Protein AF-0000000069871672 (afdb_homodimer)

Sequence (316 aa):
MNSHHTVAIGTWEGDKQQSIEYNSSIAVGIDCPRAKLRVSILLDTIQEYQVRYIFSDEEISEAVNEAGLIIGARGIAYEGVLQRKPVIVVGEYGFGGLVTPDTLHEQYNNYFRGKINGIKAEYFSLERLEEEIRRGFALTFQELQMMSNQTIRFLHNIMNSHHTVAIGTWEGDKQQSIEYNSSIAVGIDCPRAKLRVSILLDTIQEYQVRYIFSDEEISEAVNEAGLIIGARGIAYEGVLQRKPVIVVGEYGFGGLVTPDTLHEQYNNYFRGKINGIKAEYFSLERLEEEIRRGFALTFQELQMMSNQTIRFLHNI

Solvent-accessible surface area (backbone atoms only — not comparable to full-atom values): 17388 Å² total; per-residue (Å²): 136,82,79,76,78,74,77,77,74,75,80,72,82,73,69,85,61,75,65,75,68,76,53,55,25,34,25,36,36,45,84,30,67,69,50,42,51,56,54,44,58,56,54,72,70,40,81,80,46,48,76,44,78,51,90,50,79,88,46,38,65,63,41,50,70,68,31,38,30,36,40,12,20,38,69,52,36,54,51,21,33,54,62,48,31,34,32,30,24,30,16,50,18,10,62,42,43,60,60,39,75,88,41,39,66,64,39,55,74,55,53,29,33,19,22,84,92,47,49,77,65,34,85,74,62,68,67,57,51,52,53,40,51,56,51,40,75,64,58,49,69,66,53,30,46,51,41,18,52,51,51,50,44,65,49,53,68,114,137,81,81,77,77,74,75,76,72,75,80,73,83,70,72,85,64,76,65,75,68,76,53,54,27,34,24,35,35,44,87,30,67,68,48,40,52,56,52,44,58,57,53,72,69,39,81,81,47,48,76,44,79,51,90,49,78,87,46,38,64,62,43,51,71,69,30,37,30,37,39,13,21,37,70,51,35,54,50,22,33,55,63,48,32,34,32,30,22,30,16,51,19,11,61,42,43,61,59,39,77,86,41,39,65,62,38,55,76,54,51,29,34,19,23,84,90,47,50,76,64,34,85,74,61,68,66,58,52,52,52,39,52,56,52,39,74,63,58,49,69,66,52,29,46,51,41,18,52,50,50,51,46,63,48,56,71,115

Foldseek 3Di:
DPPPPPPCPDPPDDDVPVPPVQQLEEEEAEPAPLQVVLQCVLVVVDPSYHYHYDDDPVCLQVSLVRHQAYEEFAPNQLVNLLVLHWYWQAYQQGGCATDWPVCLVVCVVVRSHHHDVGDGSDDDDPVRVVVRSVVRSVDDSVRSVVSNVVSVCVVPVD/DDDPPPPCPDPPPDDVPVPPVQQLEEEEAEPAPLQVVLQCVLVVVDPSYHYHYDDDPVCLQVSLVRHQAYEEFAPNQLVNLLVLHWYWQAYQQGGCATDWPVCLVVCVVVRSHHHDVGDGSDDDDPVRVVVRSVVRSVDDSVRSVVSNVVSVCVVPVD

Radius of gyration: 23.86 Å; Cα contacts (8 Å, |Δi|>4): 535; chains: 2; bounding box: 50×80×75 Å

pLDDT: mean 85.61, std 23.11, range [22.95, 98.94]

Organism: Bacteroides thetaiotaomicron (strain ATCC 29148 / DSM 2079 / JCM 5827 / CCUG 10774 / NCTC 10582 / VPI-5482 / E50) (NCBI:txid226186)

Nearest PDB structures (foldseek):
  5coj-assembly1_A  TM=6.935E-01  e=5.115E-01  Staphylococcus aureus
  1wwk-assembly1_B  TM=5.427E-01  e=1.048E+00  Pyrococcus horikoshii OT3
  3hg7-assembly1_A  TM=5.103E-01  e=7.563E-01  Aeromonas salmonicida subsp. salmonicida A449
  2ekl-assembly1_A-2  TM=4.892E-01  e=1.451E+00  Sulfurisphaera tokodaii
  2hqr-assembly1_B  TM=4.886E-01  e=2.784E+00  Helicobacter pylori J99

Secondary structure (DSSP, 8-state):
------------------------EEEEE---HHHHHHHHHHHHH-TT-EEEE--SGGGHHHHHHH-SEEEE-THHHHHHHHTT--EEEEETBEEEEE--TTTHHHHHHTTT-BSTTPPTT----HHHHHHHHHHHHT--HHHHHHHHHHHHHHHH--/------------------------EEEEE---HHHHHHHHHHHHH-TT-EEEE--SGGGHHHHHHH-SEEEE-THHHHHHHHTT--EEEEETBEEEEE--TTTHHHHHHTTT-BSTTPPTT----HHHHHHHHHHHHT--HHHHHHHHHHHHHHHH--

Structure (mmCIF, N/CA/C/O backbone):
data_AF-0000000069871672-model_v1
#
loop_
_entity.id
_entity.type
_entity.pdbx_description
1 polymer 'Polysaccharide deacetylase'
#
loop_
_atom_site.group_PDB
_atom_site.id
_atom_site.type_symbol
_atom_site.label_atom_id
_atom_site.label_alt_id
_atom_site.label_comp_id
_atom_site.label_asym_id
_atom_site.label_entity_id
_atom_site.label_seq_id
_atom_site.pdbx_PDB_ins_code
_atom_site.Cartn_x
_atom_site.Cartn_y
_atom_site.Cartn_z
_atom_site.occupancy
_atom_site.B_iso_or_equiv
_atom_site.auth_seq_id
_atom_site.auth_comp_id
_atom_site.auth_asym_id
_atom_site.auth_atom_id
_atom_site.pdbx_PDB_model_num
ATOM 1 N N . MET A 1 1 ? -13.086 51.188 -34.281 1 25.12 1 MET A N 1
ATOM 2 C CA . MET A 1 1 ? -13.484 50.062 -35.125 1 25.12 1 MET A CA 1
ATOM 3 C C . MET A 1 1 ? -12.672 48.812 -34.781 1 25.12 1 MET A C 1
ATOM 5 O O . MET A 1 1 ? -11.5 48.688 -35.156 1 25.12 1 MET A O 1
ATOM 9 N N . ASN A 1 2 ? -12.656 48.406 -33.5 1 26.12 2 ASN A N 1
ATOM 10 C CA . ASN A 1 2 ? -11.758 47.688 -32.594 1 26.12 2 ASN A CA 1
ATOM 11 C C . ASN A 1 2 ? -11.766 46.188 -32.906 1 26.12 2 ASN A C 1
ATOM 13 O O . ASN A 1 2 ? -12.797 45.531 -32.781 1 26.12 2 ASN A O 1
ATOM 17 N N . SER A 1 3 ? -11.078 45.75 -34 1 26 3 SER A N 1
ATOM 18 C CA . SER A 1 3 ? -11 44.469 -34.688 1 26 3 SER A CA 1
ATOM 19 C C . SER A 1 3 ? -10.703 43.312 -33.688 1 26 3 SER A C 1
ATOM 21 O O . SER A 1 3 ? -9.727 43.375 -32.969 1 26 3 SER A O 1
ATOM 23 N N . HIS A 1 4 ? -11.758 42.625 -33.25 1 23.11 4 HIS A N 1
ATOM 24 C CA . HIS A 1 4 ? -11.891 41.5 -32.344 1 23.11 4 HIS A CA 1
ATOM 25 C C . HIS A 1 4 ? -11.172 40.25 -32.844 1 23.11 4 HIS A C 1
ATOM 27 O O . HIS A 1 4 ? -11.562 39.688 -33.875 1 23.11 4 HIS A O 1
ATOM 33 N N . HIS A 1 5 ? -9.891 40.25 -32.938 1 25.59 5 HIS A N 1
ATOM 34 C CA . HIS A 1 5 ? -9.164 39.125 -33.469 1 25.59 5 HIS A CA 1
ATOM 35 C C . HIS A 1 5 ? -9.562 37.844 -32.781 1 25.59 5 HIS A C 1
ATOM 37 O O . HIS A 1 5 ? -9.445 37.719 -31.562 1 25.59 5 HIS A O 1
ATOM 43 N N . THR A 1 6 ? -10.586 37.125 -33.156 1 24.27 6 THR A N 1
ATOM 44 C CA . THR A 1 6 ? -11.07 35.844 -32.719 1 24.27 6 THR A CA 1
ATOM 45 C C . THR A 1 6 ? -9.977 34.781 -32.875 1 24.27 6 THR A C 1
ATOM 47 O O . THR A 1 6 ? -9.539 34.5 -34 1 24.27 6 THR A O 1
ATOM 50 N N . VAL A 1 7 ? -9.039 34.719 -32.031 1 24.56 7 VAL A N 1
ATOM 51 C CA . VAL A 1 7 ? -7.996 33.719 -32.188 1 24.56 7 VAL A CA 1
ATOM 52 C C . VAL A 1 7 ? -8.633 32.344 -32.25 1 24.56 7 VAL A C 1
ATOM 54 O O . VAL A 1 7 ? -9.391 31.938 -31.359 1 24.56 7 VAL A O 1
ATOM 57 N N . ALA A 1 8 ? -8.961 31.781 -33.312 1 26.16 8 ALA A N 1
ATOM 58 C CA . ALA A 1 8 ? -9.453 30.438 -33.625 1 26.16 8 ALA A CA 1
ATOM 59 C C . ALA A 1 8 ? -8.578 29.375 -32.969 1 26.16 8 ALA A C 1
ATOM 61 O O . ALA A 1 8 ? -7.434 29.172 -33.375 1 26.16 8 ALA A O 1
ATOM 62 N N . ILE A 1 9 ? -8.57 29.312 -31.703 1 27.81 9 ILE A N 1
ATOM 63 C CA . ILE A 1 9 ? -7.82 28.25 -31.047 1 27.81 9 ILE A CA 1
ATOM 64 C C . ILE A 1 9 ? -8.258 26.891 -31.609 1 27.81 9 ILE A C 1
ATOM 66 O O . ILE A 1 9 ? -9.445 26.547 -31.531 1 27.81 9 ILE A O 1
ATOM 70 N N . GLY A 1 10 ? -7.793 26.5 -32.688 1 28.8 10 GLY A N 1
ATOM 71 C CA . GLY A 1 10 ? -8.055 25.203 -33.281 1 28.8 10 GLY A CA 1
ATOM 72 C C . GLY A 1 10 ? -8.219 24.094 -32.25 1 28.8 10 GLY A C 1
ATOM 73 O O . GLY A 1 10 ? -7.52 24.062 -31.25 1 28.8 10 GLY A O 1
ATOM 74 N N . THR A 1 11 ? -9.289 23.406 -32.125 1 27.27 11 THR A N 1
ATOM 75 C CA . THR A 1 11 ? -9.805 22.312 -31.328 1 27.27 11 THR A CA 1
ATOM 76 C C . THR A 1 11 ? -8.984 21.047 -31.547 1 27.27 11 THR A C 1
ATOM 78 O O . THR A 1 11 ? -9.18 20.344 -32.531 1 27.27 11 THR A O 1
ATOM 81 N N . TRP A 1 12 ? -7.652 21.016 -31.812 1 29.58 12 TRP A N 1
ATOM 82 C CA . TRP A 1 12 ? -6.977 19.734 -32 1 29.58 12 TRP A CA 1
ATOM 83 C C . TRP A 1 12 ? -7.52 18.688 -31.047 1 29.58 12 TRP A C 1
ATOM 85 O O . TRP A 1 12 ? -7.871 19 -29.906 1 29.58 12 TRP A O 1
ATOM 95 N N . GLU A 1 13 ? -8.031 17.562 -31.453 1 31.23 13 GLU A N 1
ATOM 96 C CA . GLU A 1 13 ? -8.539 16.297 -30.938 1 31.23 13 GLU A CA 1
ATOM 97 C C . GLU A 1 13 ? -7.656 15.758 -29.812 1 31.23 13 GLU A C 1
ATOM 99 O O . GLU A 1 13 ? -6.441 15.633 -29.969 1 31.23 13 GLU A O 1
ATOM 104 N N . GLY A 1 14 ? -7.902 15.906 -28.609 1 28.72 14 GLY A N 1
ATOM 105 C CA . GLY A 1 14 ? -7.215 15.883 -27.328 1 28.72 14 GLY A CA 1
ATOM 106 C C . GLY A 1 14 ? -6.418 14.617 -27.109 1 28.72 14 GLY A C 1
ATOM 107 O O . GLY A 1 14 ? -6.902 13.516 -27.375 1 28.72 14 GLY A O 1
ATOM 108 N N . ASP A 1 15 ? -5.137 14.555 -27.438 1 31.48 15 ASP A N 1
ATOM 109 C CA . ASP A 1 15 ? -4.172 13.562 -26.969 1 31.48 15 ASP A CA 1
ATOM 110 C C . ASP A 1 15 ? -4.641 12.898 -25.672 1 31.48 15 ASP A C 1
ATOM 112 O O . ASP A 1 15 ? -5.109 13.578 -24.766 1 31.48 15 ASP A O 1
ATOM 116 N N . LYS A 1 16 ? -5.113 11.656 -25.672 1 31.67 16 LYS A N 1
ATOM 117 C CA . LYS A 1 16 ? -5.418 10.93 -24.453 1 31.67 16 LYS A CA 1
ATOM 118 C C . LYS A 1 16 ? -4.488 11.359 -23.312 1 31.67 16 LYS A C 1
ATOM 120 O O . LYS A 1 16 ? -3.393 10.812 -23.172 1 31.67 16 LYS A O 1
ATOM 125 N N . GLN A 1 17 ? -4.074 12.5 -23.203 1 30.77 17 GLN A N 1
ATOM 126 C CA . GLN A 1 17 ? -3.381 13 -22.031 1 30.77 17 GLN A CA 1
ATOM 127 C C . GLN A 1 17 ? -3.93 12.352 -20.75 1 30.77 17 GLN A C 1
ATOM 129 O O . GLN A 1 17 ? -5.094 12.555 -20.406 1 30.77 17 GLN A O 1
ATOM 134 N N . GLN A 1 18 ? -3.746 11.078 -20.516 1 34.44 18 GLN A N 1
ATOM 135 C CA . GLN A 1 18 ? -3.984 10.57 -19.172 1 34.44 18 GLN A CA 1
ATOM 136 C C . GLN A 1 18 ? -3.891 11.68 -18.141 1 34.44 18 GLN A C 1
ATOM 138 O O . GLN A 1 18 ? -2.799 12.164 -17.844 1 34.44 18 GLN A O 1
ATOM 143 N N . SER A 1 19 ? -4.484 12.805 -18.203 1 36.94 19 SER A N 1
ATOM 144 C CA . SER A 1 19 ? -4.594 13.773 -17.109 1 36.94 19 SER A CA 1
ATOM 145 C C . SER A 1 19 ? -4.359 13.109 -15.758 1 36.94 19 SER A C 1
ATOM 147 O O . SER A 1 19 ? -5.109 12.219 -15.359 1 36.94 19 SER A O 1
ATOM 149 N N . ILE A 1 20 ? -3.164 12.641 -15.523 1 42.59 20 ILE A N 1
ATOM 150 C CA . ILE A 1 20 ? -2.902 12.289 -14.133 1 42.59 20 ILE A CA 1
ATOM 151 C C . ILE A 1 20 ? -3.754 13.156 -13.211 1 42.59 20 ILE A C 1
ATOM 153 O O . ILE A 1 20 ? -3.533 14.367 -13.109 1 42.59 20 ILE A O 1
ATOM 157 N N . GLU A 1 21 ? -5 13.273 -13.406 1 50.25 21 GLU A N 1
ATOM 158 C CA . GLU A 1 21 ? -5.906 13.953 -12.492 1 50.25 21 GLU A CA 1
ATOM 159 C C . GLU A 1 21 ? -5.418 13.852 -11.047 1 50.25 21 GLU A C 1
ATOM 161 O O . GLU A 1 21 ? -5.168 12.75 -10.555 1 50.25 21 GLU A O 1
ATOM 166 N N . TYR A 1 22 ? -4.625 14.969 -10.719 1 60.81 22 TYR A N 1
ATOM 167 C CA . TYR A 1 22 ? -4.168 15.117 -9.344 1 60.81 22 TYR A CA 1
ATOM 168 C C . TYR A 1 22 ? -5.32 14.945 -8.359 1 60.81 22 TYR A C 1
ATOM 170 O O . TYR A 1 22 ? -6.383 15.547 -8.523 1 60.81 22 TYR A O 1
ATOM 178 N N . ASN A 1 23 ? -5.352 13.875 -7.812 1 78.31 23 ASN A N 1
ATOM 179 C CA . ASN A 1 23 ? -6.258 13.672 -6.688 1 78.31 23 ASN A CA 1
ATOM 180 C C . ASN A 1 23 ? -6.012 14.688 -5.578 1 78.31 23 ASN A C 1
ATOM 182 O O . ASN A 1 23 ? -5.074 14.547 -4.793 1 78.31 23 ASN A O 1
ATOM 186 N N . SER A 1 24 ? -6.836 15.906 -5.621 1 91 24 SER A N 1
ATOM 187 C CA . SER A 1 24 ? -6.664 17 -4.664 1 91 24 SER A CA 1
ATOM 188 C C . SER A 1 24 ? -7.406 16.719 -3.363 1 91 24 SER A C 1
ATOM 190 O O . SER A 1 24 ? -7.672 17.625 -2.58 1 91 24 SER A O 1
ATOM 192 N N . SER A 1 25 ? -7.734 15.523 -3.191 1 96.06 25 SER A N 1
ATOM 193 C CA . SER A 1 25 ? -8.391 15.133 -1.949 1 96.06 25 SER A CA 1
ATOM 194 C C . SER A 1 25 ? -7.387 14.961 -0.817 1 96.06 25 SER A C 1
ATOM 196 O O . SER A 1 25 ? -6.277 14.469 -1.036 1 96.06 25 SER A O 1
ATOM 198 N N . ILE A 1 26 ? -7.766 15.5 0.378 1 98.19 26 ILE A N 1
ATOM 199 C CA . ILE A 1 26 ? -6.898 15.422 1.548 1 98.19 26 ILE A CA 1
ATOM 200 C C . ILE A 1 26 ? -7.621 14.688 2.678 1 98.19 26 ILE A C 1
ATOM 202 O O . ILE A 1 26 ? -8.773 15.008 2.996 1 98.19 26 ILE A O 1
ATOM 206 N N . ALA A 1 27 ? -7.039 13.656 3.217 1 98.5 27 ALA A N 1
ATOM 207 C CA . ALA A 1 27 ? -7.527 13 4.426 1 98.5 27 ALA A CA 1
ATOM 208 C C . ALA A 1 27 ? -6.801 13.516 5.664 1 98.5 27 ALA A C 1
ATOM 210 O O . ALA A 1 27 ? -5.57 13.617 5.672 1 98.5 27 ALA A O 1
ATOM 211 N N . VAL A 1 28 ? -7.559 13.852 6.723 1 98.69 28 VAL A N 1
ATOM 212 C CA . VAL A 1 28 ? -6.992 14.43 7.938 1 98.69 28 VAL A CA 1
ATOM 213 C C . VAL A 1 28 ? -7.27 13.508 9.125 1 98.69 28 VAL A C 1
ATOM 215 O O . VAL A 1 28 ? -8.43 13.266 9.469 1 98.69 28 VAL A O 1
ATOM 218 N N . GLY A 1 29 ? -6.207 12.961 9.672 1 98.31 29 GLY A N 1
ATOM 219 C CA . GLY A 1 29 ? -6.281 12.133 10.859 1 98.31 29 GLY A CA 1
ATOM 220 C C . GLY A 1 29 ? -5.398 12.633 11.992 1 98.31 29 GLY A C 1
ATOM 221 O O . GLY A 1 29 ? -4.301 12.109 12.203 1 98.31 29 GLY A O 1
ATOM 222 N N . ILE A 1 30 ? -5.957 13.547 12.797 1 97.81 30 ILE A N 1
ATOM 223 C CA . ILE A 1 30 ? -5.219 14.18 13.883 1 97.81 30 ILE A CA 1
ATOM 224 C C . ILE A 1 30 ? -5.98 14.008 15.195 1 97.81 30 ILE A C 1
ATOM 226 O O . ILE A 1 30 ? -7.156 14.367 15.289 1 97.81 30 ILE A O 1
ATOM 230 N N . ASP A 1 31 ? -5.305 13.445 16.188 1 95 31 ASP A N 1
ATOM 231 C CA . ASP A 1 31 ? -5.973 13.203 17.453 1 95 31 ASP A CA 1
ATOM 232 C C . ASP A 1 31 ? -5.789 14.375 18.406 1 95 31 ASP A C 1
ATOM 234 O O . ASP A 1 31 ? -6.523 14.508 19.391 1 95 31 ASP A O 1
ATOM 238 N N . CYS A 1 32 ? -4.879 15.258 18.25 1 96.81 32 CYS A N 1
ATOM 239 C CA . CYS A 1 32 ? -4.664 16.453 19.062 1 96.81 32 CYS A CA 1
ATOM 240 C C . CYS A 1 32 ? -5.633 17.562 18.672 1 96.81 32 CYS A C 1
ATOM 242 O O . CYS A 1 32 ? -5.566 18.078 17.547 1 96.81 32 CYS A O 1
ATOM 244 N N . PRO A 1 33 ? -6.52 17.922 19.578 1 96.25 33 PRO A N 1
ATOM 245 C CA . PRO A 1 33 ? -7.562 18.906 19.234 1 96.25 33 PRO A CA 1
ATOM 246 C C . PRO A 1 33 ? -6.988 20.234 18.766 1 96.25 33 PRO A C 1
ATOM 248 O O . PRO A 1 33 ? -7.492 20.812 17.797 1 96.25 33 PRO A O 1
ATOM 251 N N . ARG A 1 34 ? -6 20.688 19.344 1 96.88 34 ARG A N 1
ATOM 252 C CA . ARG A 1 34 ? -5.426 21.984 18.969 1 96.88 34 ARG A CA 1
ATOM 253 C C . ARG A 1 34 ? -4.824 21.922 17.562 1 96.88 34 ARG A C 1
ATOM 255 O O . ARG A 1 34 ? -5.031 22.828 16.766 1 96.88 34 ARG A O 1
ATOM 262 N N . ALA A 1 35 ? -4.109 20.891 17.297 1 97.69 35 ALA A N 1
ATOM 263 C CA . ALA A 1 35 ? -3.514 20.734 15.977 1 97.69 35 ALA A CA 1
ATOM 264 C C . ALA A 1 35 ? -4.59 20.547 14.914 1 97.69 35 ALA A C 1
ATOM 266 O O . ALA A 1 35 ? -4.488 21.125 13.82 1 97.69 35 ALA A O 1
ATOM 267 N N . LYS A 1 36 ? -5.543 19.766 15.227 1 97.44 36 LYS A N 1
ATOM 268 C CA . LYS A 1 36 ? -6.648 19.531 14.305 1 97.44 36 LYS A CA 1
ATOM 269 C C . LYS A 1 36 ? -7.34 20.844 13.938 1 97.44 36 LYS A C 1
ATOM 271 O O . LYS A 1 36 ? -7.645 21.094 12.773 1 97.44 36 LYS A O 1
ATOM 276 N N . LEU A 1 37 ? -7.602 21.641 14.938 1 96.62 37 LEU A N 1
ATOM 277 C CA . LEU A 1 37 ? -8.242 22.938 14.727 1 96.62 37 LEU A CA 1
ATOM 278 C C . LEU A 1 37 ? -7.398 23.812 13.805 1 96.62 37 LEU A C 1
ATOM 280 O O . LEU A 1 37 ? -7.93 24.438 12.875 1 96.62 37 LEU A O 1
ATOM 284 N N . ARG A 1 38 ? -6.168 23.844 14.031 1 96.88 38 ARG A N 1
ATOM 285 C CA . ARG A 1 38 ? -5.273 24.672 13.234 1 96.88 38 ARG A CA 1
ATOM 286 C C . ARG A 1 38 ? -5.27 24.234 11.773 1 96.88 38 ARG A C 1
ATOM 288 O O . ARG A 1 38 ? -5.359 25.078 10.875 1 96.88 38 ARG A O 1
ATOM 295 N N . VAL A 1 39 ? -5.199 22.938 11.562 1 98.12 39 VAL A N 1
ATOM 296 C CA . VAL A 1 39 ? -5.195 22.375 10.211 1 98.12 39 VAL A CA 1
ATOM 297 C C . VAL A 1 39 ? -6.527 22.688 9.523 1 98.12 39 VAL A C 1
ATOM 299 O O . VAL A 1 39 ? -6.559 23.047 8.344 1 98.12 39 VAL A O 1
ATOM 302 N N . SER A 1 40 ? -7.598 22.625 10.258 1 97 40 SER A N 1
ATOM 303 C CA . SER A 1 40 ? -8.922 22.859 9.688 1 97 40 SER A CA 1
ATOM 304 C C . SER A 1 40 ? -9.094 24.312 9.266 1 97 40 SER A C 1
ATOM 306 O O . SER A 1 40 ? -9.797 24.594 8.289 1 97 40 SER A O 1
ATOM 308 N N . ILE A 1 41 ? -8.5 25.234 9.969 1 96.06 41 ILE A N 1
ATOM 309 C CA . ILE A 1 41 ? -8.562 26.641 9.617 1 96.06 41 ILE A CA 1
ATOM 310 C C . ILE A 1 41 ? -8.023 26.844 8.203 1 96.06 41 ILE A C 1
ATOM 312 O O . ILE A 1 41 ? -8.664 27.5 7.379 1 96.06 41 ILE A O 1
ATOM 316 N N . LEU A 1 42 ? -6.914 26.203 7.945 1 96.44 42 LEU A N 1
ATOM 317 C CA . LEU A 1 42 ? -6.285 26.375 6.637 1 96.44 42 LEU A CA 1
ATOM 318 C C . LEU A 1 42 ? -7.098 25.672 5.555 1 96.44 42 LEU A C 1
ATOM 320 O O . LEU A 1 42 ? -7.414 26.266 4.523 1 96.44 42 LEU A O 1
ATOM 324 N N . LEU A 1 43 ? -7.449 24.422 5.797 1 96.94 43 LEU A N 1
ATOM 325 C CA . LEU A 1 43 ? -8.055 23.594 4.758 1 96.94 43 LEU A CA 1
ATOM 326 C C . LEU A 1 43 ? -9.477 24.047 4.453 1 96.94 43 LEU A C 1
ATOM 328 O O . LEU A 1 43 ? -9.938 23.938 3.316 1 96.94 43 LEU A O 1
ATOM 332 N N . ASP A 1 44 ? -10.133 24.625 5.434 1 92.81 44 ASP A N 1
ATOM 333 C CA . ASP A 1 44 ? -11.5 25.094 5.23 1 92.81 44 ASP A CA 1
ATOM 334 C C . ASP A 1 44 ? -11.531 26.391 4.445 1 92.81 44 ASP A C 1
ATOM 336 O O . ASP A 1 44 ? -12.57 26.781 3.912 1 92.81 44 ASP A O 1
ATOM 340 N N . THR A 1 45 ? -10.406 27.031 4.395 1 90.69 45 THR A N 1
ATOM 341 C CA . THR A 1 45 ? -10.344 28.312 3.688 1 90.69 45 THR A CA 1
ATOM 342 C C . THR A 1 45 ? -9.992 28.094 2.219 1 90.69 45 THR A C 1
ATOM 344 O O . THR A 1 45 ? -10.258 28.953 1.376 1 90.69 45 THR A O 1
ATOM 347 N N . ILE A 1 46 ? -9.438 26.953 1.915 1 90.06 46 ILE A N 1
ATOM 348 C CA . ILE A 1 46 ? -9.023 26.672 0.545 1 90.06 46 ILE A CA 1
ATOM 349 C C . ILE A 1 46 ? -10.055 25.766 -0.129 1 90.06 46 ILE A C 1
ATOM 351 O O . ILE A 1 46 ? -10.18 24.594 0.208 1 90.06 46 ILE A O 1
ATOM 355 N N . GLN A 1 47 ? -10.766 26.188 -1.057 1 87.38 47 GLN A N 1
ATOM 356 C CA . GLN A 1 47 ? -11.883 25.5 -1.698 1 87.38 47 GLN A CA 1
ATOM 357 C C . GLN A 1 47 ? -11.383 24.438 -2.67 1 87.38 47 GLN A C 1
ATOM 359 O O . GLN A 1 47 ? -12.125 23.531 -3.047 1 87.38 47 GLN A O 1
ATOM 364 N N . GLU A 1 48 ? -10.188 24.578 -3.025 1 88.69 48 GLU A N 1
ATOM 365 C CA . GLU A 1 48 ? -9.617 23.672 -4.023 1 88.69 48 GLU A CA 1
ATOM 366 C C . GLU A 1 48 ? -9.445 22.266 -3.467 1 88.69 48 GLU A C 1
ATOM 368 O O . GLU A 1 48 ? -9.328 21.297 -4.227 1 88.69 48 GLU A O 1
ATOM 373 N N . TYR A 1 49 ? -9.406 22.125 -2.189 1 91.19 49 TYR A N 1
ATOM 374 C CA . TYR A 1 49 ? -9.164 20.812 -1.584 1 91.19 49 TYR A CA 1
ATOM 375 C C . TYR A 1 49 ? -10.477 20.172 -1.135 1 91.19 49 TYR A C 1
ATOM 377 O O . TYR A 1 49 ? -11.328 20.844 -0.551 1 91.19 49 TYR A O 1
ATOM 385 N N . GLN A 1 50 ? -10.656 18.938 -1.519 1 94.06 50 GLN A N 1
ATOM 386 C CA . GLN A 1 50 ? -11.68 18.109 -0.896 1 94.06 50 GLN A CA 1
ATOM 387 C C . GLN A 1 50 ? -11.148 17.422 0.36 1 94.06 50 GLN A C 1
ATOM 389 O O . GLN A 1 50 ? -10.227 16.609 0.285 1 94.06 50 GLN A O 1
ATOM 394 N N . VAL A 1 51 ? -11.766 17.781 1.474 1 97.38 51 VAL A N 1
ATOM 395 C CA . VAL A 1 51 ? -11.172 17.359 2.734 1 97.38 51 VAL A CA 1
ATOM 396 C C . VAL A 1 51 ? -12.078 16.328 3.402 1 97.38 51 VAL A C 1
ATOM 398 O O . VAL A 1 51 ? -13.297 16.5 3.461 1 97.38 51 VAL A O 1
ATOM 401 N N . ARG A 1 52 ? -11.461 15.25 3.842 1 97.06 52 ARG A N 1
ATOM 402 C CA . ARG A 1 52 ? -12.141 14.242 4.66 1 97.06 52 ARG A CA 1
ATOM 403 C C . ARG A 1 52 ? -11.469 14.109 6.023 1 97.06 52 ARG A C 1
ATOM 405 O O . ARG A 1 52 ? -10.297 13.734 6.113 1 97.06 52 ARG A O 1
ATOM 412 N N . TYR A 1 53 ? -12.172 14.414 7.09 1 97.25 53 TYR A N 1
ATOM 413 C CA . TYR A 1 53 ? -11.68 14.227 8.453 1 97.25 53 TYR A CA 1
ATOM 414 C C . TYR A 1 53 ? -12.031 12.836 8.969 1 97.25 53 TYR A C 1
ATOM 416 O O . TYR A 1 53 ? -13.164 12.375 8.82 1 97.25 53 TYR A O 1
ATOM 424 N N . ILE A 1 54 ? -11.055 12.266 9.539 1 95.94 54 ILE A N 1
ATOM 425 C CA . ILE A 1 54 ? -11.227 10.93 10.094 1 95.94 54 ILE A CA 1
ATOM 426 C C . ILE A 1 54 ? -11.406 11.023 11.609 1 95.94 54 ILE A C 1
ATOM 428 O O . ILE A 1 54 ? -10.68 11.758 12.281 1 95.94 54 ILE A O 1
ATOM 432 N N . PHE A 1 55 ? -12.297 10.102 12.102 1 90.56 55 PHE A N 1
ATOM 433 C CA . PHE A 1 55 ? -12.594 10.203 13.523 1 90.56 55 PHE A CA 1
ATOM 434 C C . PHE A 1 55 ? -12.344 8.867 14.219 1 90.56 55 PHE A C 1
ATOM 436 O O . PHE A 1 55 ? -12.398 8.781 15.445 1 90.56 55 PHE A O 1
ATOM 443 N N . SER A 1 56 ? -12.188 7.879 13.375 1 92 56 SER A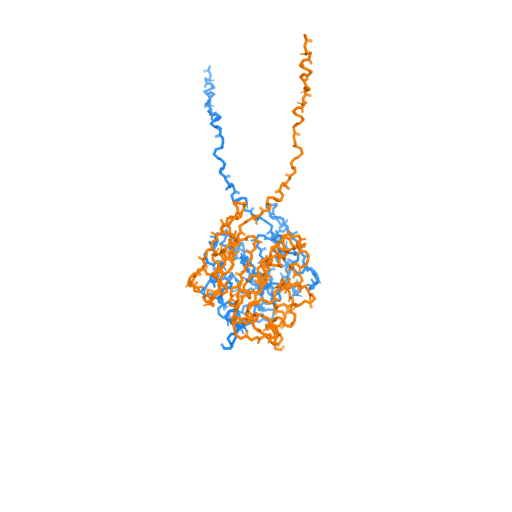 N 1
ATOM 444 C CA . SER A 1 56 ? -11.906 6.566 13.945 1 92 56 SER A CA 1
ATOM 445 C C . SER A 1 56 ? -10.898 5.801 13.094 1 92 56 SER A C 1
ATOM 447 O O . SER A 1 56 ? -10.773 6.055 11.891 1 92 56 SER A O 1
ATOM 449 N N . ASP A 1 57 ? -10.289 4.863 13.773 1 89.38 57 ASP A N 1
ATOM 450 C CA . ASP A 1 57 ? -9.289 4.035 13.102 1 89.38 57 ASP A CA 1
ATOM 451 C C . ASP A 1 57 ? -9.93 3.182 12.008 1 89.38 57 ASP A C 1
ATOM 453 O O . ASP A 1 57 ? -9.281 2.844 11.016 1 89.38 57 ASP A O 1
ATOM 457 N N . GLU A 1 58 ? -11.203 2.904 12.133 1 88.12 58 GLU A N 1
ATOM 458 C CA . GLU A 1 58 ? -11.906 2.035 11.188 1 88.12 58 GLU A CA 1
ATOM 459 C C . GLU A 1 58 ? -12.031 2.695 9.82 1 88.12 58 GLU A C 1
ATOM 461 O O . GLU A 1 58 ? -12.234 2.014 8.812 1 88.12 58 GLU A O 1
ATOM 466 N N . GLU A 1 59 ? -11.836 3.994 9.805 1 92.69 59 GLU A N 1
ATOM 467 C CA . GLU A 1 59 ? -12.039 4.75 8.57 1 92.69 59 GLU A CA 1
ATOM 468 C C . GLU A 1 59 ? -10.711 4.98 7.848 1 92.69 59 GLU A C 1
ATOM 470 O O . GLU A 1 59 ? -10.695 5.438 6.703 1 92.69 59 GLU A O 1
ATOM 475 N N . ILE A 1 60 ? -9.633 4.629 8.453 1 94.19 60 ILE A N 1
ATOM 476 C CA . ILE A 1 60 ? -8.312 5.039 7.992 1 94.19 60 ILE A CA 1
ATOM 477 C C . ILE A 1 60 ? -8.055 4.48 6.598 1 94.19 60 ILE A C 1
ATOM 479 O O . ILE A 1 60 ? -7.715 5.223 5.676 1 94.19 60 ILE A O 1
ATOM 483 N N . SER A 1 61 ? -8.336 3.25 6.402 1 92.81 61 SER A N 1
ATOM 484 C CA . SER A 1 61 ? -7.988 2.588 5.148 1 92.81 61 SER A CA 1
ATOM 485 C C . SER A 1 61 ? -8.766 3.18 3.979 1 92.81 61 SER A C 1
ATOM 487 O O . SER A 1 61 ? -8.188 3.449 2.92 1 92.81 61 SER A O 1
ATOM 489 N N . GLU A 1 62 ? -10.008 3.348 4.176 1 92.56 62 GLU A N 1
ATOM 490 C CA . GLU A 1 62 ? -10.836 3.936 3.129 1 92.56 62 GLU A CA 1
ATOM 491 C C . GLU A 1 62 ? -10.414 5.371 2.83 1 92.56 62 GLU A C 1
ATOM 493 O O . GLU A 1 62 ? -10.328 5.77 1.667 1 92.56 62 GLU A O 1
ATOM 498 N N . ALA A 1 63 ? -10.141 6.117 3.854 1 95.88 63 ALA A N 1
ATOM 499 C CA . ALA A 1 63 ? -9.727 7.508 3.695 1 95.88 63 ALA A CA 1
ATOM 500 C C . ALA A 1 63 ? -8.406 7.613 2.938 1 95.88 63 ALA A C 1
ATOM 502 O O . ALA A 1 63 ? -8.273 8.43 2.023 1 95.88 63 ALA A O 1
ATOM 503 N N . VAL A 1 64 ? -7.5 6.738 3.279 1 96.19 64 VAL A N 1
ATOM 504 C CA . VAL A 1 64 ? -6.184 6.742 2.643 1 96.19 64 VAL A CA 1
ATOM 505 C C . VAL A 1 64 ? -6.32 6.352 1.174 1 96.19 64 VAL A C 1
ATOM 507 O O . VAL A 1 64 ? -5.711 6.969 0.301 1 96.19 64 VAL A O 1
ATOM 510 N N . ASN A 1 65 ? -7.129 5.375 0.941 1 92.75 65 ASN A N 1
ATOM 511 C CA . ASN A 1 65 ? -7.32 4.898 -0.423 1 92.75 65 ASN A CA 1
ATOM 512 C C . ASN A 1 65 ? -7.828 6.008 -1.341 1 92.75 65 ASN A C 1
ATOM 514 O O . ASN A 1 65 ? -7.383 6.121 -2.484 1 92.75 65 ASN A O 1
ATOM 518 N N . GLU A 1 66 ? -8.625 6.863 -0.88 1 93.69 66 GLU A N 1
ATOM 519 C CA . GLU A 1 66 ? -9.312 7.863 -1.695 1 93.69 66 GLU A CA 1
ATOM 520 C C . GLU A 1 66 ? -8.516 9.164 -1.766 1 93.69 66 GLU A C 1
ATOM 522 O O . GLU A 1 66 ? -8.719 9.977 -2.668 1 93.69 66 GLU A O 1
ATOM 527 N N . ALA A 1 67 ? -7.605 9.344 -0.869 1 96.75 67 ALA A N 1
ATOM 528 C CA . ALA A 1 67 ? -6.949 10.633 -0.711 1 96.75 67 ALA A CA 1
ATOM 529 C C . ALA A 1 67 ? -5.781 10.781 -1.681 1 96.75 67 ALA A C 1
ATOM 531 O O . ALA A 1 67 ? -5.164 9.789 -2.072 1 96.75 67 ALA A O 1
ATOM 532 N N . GLY A 1 68 ? -5.551 11.984 -1.996 1 96.94 68 GLY A N 1
ATOM 533 C CA . GLY A 1 68 ? -4.336 12.32 -2.721 1 96.94 68 GLY A CA 1
ATOM 534 C C . GLY A 1 68 ? -3.186 12.711 -1.81 1 96.94 68 GLY A C 1
ATOM 535 O O . GLY A 1 68 ? -2.02 12.641 -2.209 1 96.94 68 GLY A O 1
ATOM 536 N N . LEU A 1 69 ? -3.557 13.125 -0.691 1 98.38 69 LEU A N 1
ATOM 537 C CA . LEU A 1 69 ? -2.596 13.547 0.322 1 98.38 69 LEU A CA 1
ATOM 538 C C . LEU A 1 69 ? -3.139 13.297 1.725 1 98.38 69 LEU A C 1
ATOM 540 O O . LEU A 1 69 ? -4.34 13.445 1.967 1 98.38 69 LEU A O 1
ATOM 544 N N . ILE A 1 70 ? -2.223 12.906 2.643 1 98.75 70 ILE A N 1
ATOM 545 C CA . ILE A 1 70 ? -2.592 12.609 4.023 1 98.75 70 ILE A CA 1
ATOM 546 C C . ILE A 1 70 ? -1.976 13.648 4.957 1 98.75 70 ILE A C 1
ATOM 548 O O . ILE A 1 70 ? -0.8 13.992 4.82 1 98.75 70 ILE A O 1
ATOM 552 N N . ILE A 1 71 ? -2.734 14.203 5.844 1 98.88 71 ILE A N 1
ATOM 553 C CA . ILE A 1 71 ? -2.246 14.977 6.98 1 98.88 71 ILE A CA 1
ATOM 554 C C . ILE A 1 71 ? -2.672 14.297 8.281 1 98.88 71 ILE A C 1
ATOM 556 O O . ILE A 1 71 ? -3.865 14.188 8.57 1 98.88 71 ILE A O 1
ATOM 560 N N . GLY A 1 72 ? -1.682 13.812 9.031 1 98.5 72 GLY A N 1
ATOM 561 C CA . GLY A 1 72 ? -2.043 13.148 10.273 1 98.5 72 GLY A CA 1
ATOM 562 C C . GLY A 1 72 ? -0.877 12.422 10.922 1 98.5 72 GLY A C 1
ATOM 563 O O . GLY A 1 72 ? 0.272 12.586 10.508 1 98.5 72 GLY A O 1
ATOM 564 N N . ALA A 1 73 ? -1.188 11.711 11.969 1 97.25 73 ALA A N 1
ATOM 565 C CA . ALA A 1 73 ? -0.167 11.062 12.789 1 97.25 73 ALA A CA 1
ATOM 566 C C . ALA A 1 73 ? -0.469 9.578 12.977 1 97.25 73 ALA A C 1
ATOM 568 O O . ALA A 1 73 ? -1.582 9.125 12.695 1 97.25 73 ALA A O 1
ATOM 569 N N . ARG A 1 74 ? 0.594 8.867 13.406 1 93.19 74 ARG A N 1
ATOM 570 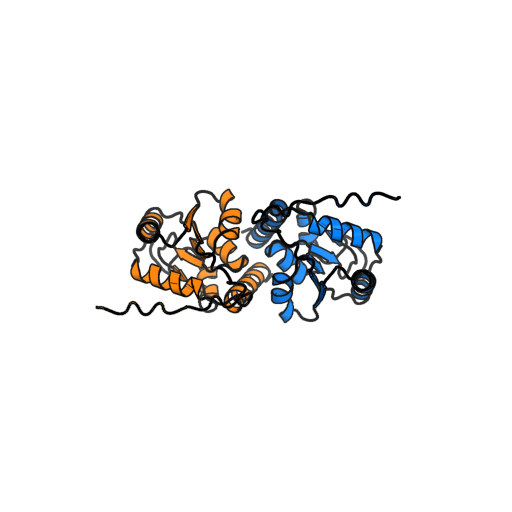C CA . ARG A 1 74 ? 0.503 7.473 13.82 1 93.19 74 ARG A CA 1
ATOM 571 C C . ARG A 1 74 ? -0.102 6.613 12.711 1 93.19 74 ARG A C 1
ATOM 573 O O . ARG A 1 74 ? 0.406 6.594 11.586 1 93.19 74 ARG A O 1
ATOM 580 N N . GLY A 1 75 ? -1.217 5.973 12.977 1 91.06 75 GLY A N 1
ATOM 581 C CA . GLY A 1 75 ? -1.779 4.961 12.094 1 91.06 75 GLY A CA 1
ATOM 582 C C . GLY A 1 75 ? -1.981 5.453 10.672 1 91.06 75 GLY A C 1
ATOM 583 O O . GLY A 1 75 ? -1.521 4.82 9.719 1 91.06 75 GLY A O 1
ATOM 584 N N . ILE A 1 76 ? -2.574 6.598 10.547 1 95.5 76 ILE A N 1
ATOM 585 C CA . ILE A 1 76 ? -2.902 7.066 9.203 1 95.5 76 ILE A CA 1
ATOM 586 C C . ILE A 1 76 ? -1.624 7.473 8.469 1 95.5 76 ILE A C 1
ATOM 588 O O . ILE A 1 76 ? -1.523 7.316 7.25 1 95.5 76 ILE A O 1
ATOM 592 N N . ALA A 1 77 ? -0.622 7.934 9.18 1 96.81 77 ALA A N 1
ATOM 593 C CA . ALA A 1 77 ? 0.662 8.273 8.578 1 96.81 77 ALA A CA 1
ATOM 594 C C . ALA A 1 77 ? 1.378 7.027 8.062 1 96.81 77 ALA A C 1
ATOM 596 O O . ALA A 1 77 ? 1.863 7 6.934 1 96.81 77 ALA A O 1
ATOM 597 N N . TYR A 1 78 ? 1.363 5.98 8.898 1 93.5 78 TYR A N 1
ATOM 598 C CA . TYR A 1 78 ? 1.96 4.711 8.484 1 93.5 78 TYR A CA 1
ATOM 599 C C . TYR A 1 78 ? 1.323 4.199 7.203 1 93.5 78 TYR A C 1
ATOM 601 O O . TYR A 1 78 ? 2.023 3.891 6.234 1 93.5 78 TYR A O 1
ATOM 609 N N . GLU A 1 79 ? -0.003 4.172 7.293 1 93.88 79 GLU A N 1
ATOM 610 C CA . GLU A 1 79 ? -0.728 3.627 6.148 1 93.88 79 GLU A CA 1
ATOM 611 C C . GLU A 1 79 ? -0.519 4.488 4.902 1 93.88 79 GLU A C 1
ATOM 613 O O . GLU A 1 79 ? -0.373 3.963 3.797 1 93.88 79 GLU A O 1
ATOM 618 N N . GLY A 1 80 ? -0.529 5.746 5.07 1 96.75 80 GLY A N 1
ATOM 619 C CA . GLY A 1 80 ? -0.288 6.645 3.951 1 96.75 80 GLY A CA 1
ATOM 620 C C . GLY A 1 80 ? 1.03 6.379 3.248 1 96.75 80 GLY A C 1
ATOM 621 O O . GLY A 1 80 ? 1.076 6.281 2.02 1 96.75 80 GLY A O 1
ATOM 622 N N . VAL A 1 81 ? 2.07 6.203 4.023 1 96.75 81 VAL A N 1
ATOM 623 C CA . VAL A 1 81 ? 3.393 5.945 3.465 1 96.75 81 VAL A CA 1
ATOM 624 C C . VAL A 1 81 ? 3.4 4.598 2.752 1 96.75 81 VAL A C 1
ATOM 626 O O . VAL A 1 81 ? 3.871 4.488 1.617 1 96.75 81 VAL A O 1
ATOM 629 N N . LEU A 1 82 ? 2.785 3.654 3.406 1 93.94 82 LEU A N 1
ATOM 630 C CA . LEU A 1 82 ? 2.76 2.305 2.85 1 93.94 82 LEU A CA 1
ATOM 631 C C . LEU A 1 82 ? 1.974 2.27 1.544 1 93.94 82 LEU A C 1
ATOM 633 O O . LEU A 1 82 ? 2.301 1.501 0.638 1 93.94 82 LEU A O 1
ATOM 637 N N . GLN A 1 83 ? 1.013 3.15 1.436 1 94.38 83 GLN A N 1
ATOM 638 C CA . GLN A 1 83 ? 0.148 3.168 0.26 1 94.38 83 GLN A CA 1
ATOM 639 C C . GLN A 1 83 ? 0.624 4.203 -0.756 1 94.38 83 GLN A C 1
ATOM 641 O O . GLN A 1 83 ? -0.11 4.551 -1.684 1 94.38 83 GLN A O 1
ATOM 646 N N . ARG A 1 84 ? 1.809 4.719 -0.568 1 95.69 84 ARG A N 1
ATOM 647 C CA . ARG A 1 84 ? 2.486 5.602 -1.514 1 95.69 84 ARG A CA 1
ATOM 648 C C . ARG A 1 84 ? 1.701 6.891 -1.718 1 95.69 84 ARG A C 1
ATOM 650 O O . ARG A 1 84 ? 1.501 7.332 -2.852 1 95.69 84 ARG A O 1
ATOM 657 N N . LYS A 1 85 ? 1.26 7.375 -0.589 1 96.81 85 LYS A N 1
ATOM 658 C CA . LYS A 1 85 ? 0.639 8.695 -0.572 1 96.81 85 LYS A CA 1
ATOM 659 C C . LYS A 1 85 ? 1.559 9.727 0.074 1 96.81 85 LYS A C 1
ATOM 661 O O . LYS A 1 85 ? 2.307 9.406 1 1 96.81 85 LYS A O 1
ATOM 666 N N . PRO A 1 86 ? 1.534 10.977 -0.457 1 98.62 86 PRO A N 1
ATOM 667 C CA . PRO A 1 86 ? 2.195 12.016 0.333 1 98.62 86 PRO A CA 1
ATOM 668 C C . PRO A 1 86 ? 1.598 12.164 1.73 1 98.62 86 PRO A C 1
ATOM 670 O O . PRO A 1 86 ? 0.375 12.133 1.891 1 98.62 86 PRO A O 1
ATOM 673 N N . VAL A 1 87 ? 2.508 12.328 2.699 1 98.81 87 VAL A N 1
ATOM 674 C CA . VAL A 1 87 ? 2.072 12.406 4.09 1 98.81 87 VAL A CA 1
ATOM 675 C C . VAL A 1 87 ? 2.736 13.602 4.773 1 98.81 87 VAL A C 1
ATOM 677 O O . VAL A 1 87 ? 3.953 13.773 4.684 1 98.81 87 VAL A O 1
ATOM 680 N N . ILE A 1 88 ? 1.941 14.391 5.375 1 98.94 88 ILE A N 1
ATOM 681 C CA . ILE A 1 88 ? 2.41 15.43 6.285 1 98.94 88 ILE A CA 1
ATOM 682 C C . ILE A 1 88 ? 2.064 15.047 7.723 1 98.94 88 ILE A C 1
ATOM 684 O O . ILE A 1 88 ? 0.889 14.898 8.07 1 98.94 88 ILE A O 1
ATOM 688 N N . VAL A 1 89 ? 3.094 14.992 8.531 1 98.81 89 VAL A N 1
ATOM 689 C CA . VAL A 1 89 ? 2.896 14.547 9.906 1 98.81 89 VAL A CA 1
ATOM 690 C C . VAL A 1 89 ? 2.514 15.734 10.789 1 98.81 89 VAL A C 1
ATOM 692 O O . VAL A 1 89 ? 3.279 16.688 10.914 1 98.81 89 VAL A O 1
ATOM 695 N N . VAL A 1 90 ? 1.367 15.695 11.336 1 98.75 90 VAL A N 1
ATOM 696 C CA . VAL A 1 90 ? 0.857 16.578 12.375 1 98.75 90 VAL A CA 1
ATOM 697 C C . VAL A 1 90 ? 0.186 15.758 13.477 1 98.75 90 VAL A C 1
ATOM 699 O O . VAL A 1 90 ? -0.729 14.977 13.203 1 98.75 90 VAL A O 1
ATOM 702 N N . GLY A 1 91 ? 0.67 15.906 14.703 1 97.81 91 GLY A N 1
ATOM 703 C CA . GLY A 1 91 ? 0.128 15.07 15.758 1 97.81 91 GLY A CA 1
ATOM 704 C C . GLY A 1 91 ? 0.311 15.664 17.141 1 97.81 91 GLY A C 1
ATOM 705 O O . GLY A 1 91 ? 0.185 16.875 17.328 1 97.81 91 GLY A O 1
ATOM 706 N N . GLU A 1 92 ? 0.562 14.781 18.078 1 97.19 92 GLU A N 1
ATOM 707 C CA . GLU A 1 92 ? 0.667 15.102 19.5 1 97.19 92 GLU A CA 1
ATOM 708 C C . GLU A 1 92 ? 1.742 16.156 19.75 1 97.19 92 GLU A C 1
ATOM 710 O O . GLU A 1 92 ? 1.572 17.047 20.594 1 97.19 92 GLU A O 1
ATOM 715 N N . TYR A 1 93 ? 2.797 16.094 18.984 1 97.62 93 TYR A N 1
ATOM 716 C CA . TYR A 1 93 ? 3.91 17.016 19.188 1 97.62 93 TYR A CA 1
ATOM 717 C C . TYR A 1 93 ? 3.959 18.078 18.094 1 97.62 93 TYR A C 1
ATOM 719 O O . TYR A 1 93 ? 5.039 18.516 17.688 1 97.62 93 TYR A O 1
ATOM 727 N N . GLY A 1 94 ? 2.736 18.359 17.578 1 97.38 94 GLY A N 1
ATOM 728 C CA . GLY A 1 94 ? 2.654 19.438 16.609 1 97.38 94 GLY A CA 1
ATOM 729 C C . GLY A 1 94 ? 3.041 19.016 15.203 1 97.38 94 GLY A C 1
ATOM 730 O O . GLY A 1 94 ? 2.611 17.953 14.727 1 97.38 94 GLY A O 1
ATOM 731 N N . PHE A 1 95 ? 3.801 19.891 14.57 1 98.5 95 PHE A N 1
ATOM 732 C CA . PHE A 1 95 ? 4.078 19.781 13.141 1 98.5 95 PHE A CA 1
ATOM 733 C C . PHE A 1 95 ? 5.383 19.047 12.891 1 98.5 95 PHE A C 1
ATOM 735 O O . PHE A 1 95 ? 6.465 19.562 13.172 1 98.5 95 PHE A O 1
ATOM 742 N N . GLY A 1 96 ? 5.293 17.859 12.312 1 98.44 96 GLY A N 1
ATOM 743 C CA . GLY A 1 96 ? 6.465 17.078 11.961 1 98.44 96 GLY A CA 1
ATOM 744 C C . GLY A 1 96 ? 6.969 17.344 10.562 1 98.44 96 GLY A C 1
ATOM 745 O O . GLY A 1 96 ? 8.148 17.141 10.266 1 98.44 96 GLY A O 1
ATOM 746 N N . GLY A 1 97 ? 6.008 17.703 9.672 1 98.56 97 GLY A N 1
ATOM 747 C CA . GLY A 1 97 ? 6.398 18.062 8.32 1 98.56 97 GLY A CA 1
ATOM 748 C C . GLY A 1 97 ? 6.16 16.953 7.312 1 98.56 97 GLY A C 1
ATOM 749 O O . GLY A 1 97 ? 5.633 15.898 7.664 1 98.56 97 GLY A O 1
ATOM 750 N N . LEU A 1 98 ? 6.492 17.281 6.051 1 98.81 98 LEU A N 1
ATOM 751 C CA . LEU A 1 98 ? 6.332 16.359 4.934 1 98.81 98 LEU A CA 1
ATOM 752 C C . LEU A 1 98 ? 7.289 15.172 5.062 1 98.81 98 LEU A C 1
ATOM 754 O O . LEU A 1 98 ? 8.477 15.359 5.332 1 98.81 98 LEU A O 1
ATOM 758 N N . VAL A 1 99 ? 6.754 13.984 4.941 1 98.75 99 VAL A N 1
ATOM 759 C CA . VAL A 1 99 ? 7.594 12.789 4.891 1 98.75 99 VAL A CA 1
ATOM 760 C C . VAL A 1 99 ? 8.242 12.672 3.514 1 98.75 99 VAL A C 1
ATOM 762 O O . VAL A 1 99 ? 7.551 12.688 2.492 1 98.75 99 VAL A O 1
ATOM 765 N N . THR A 1 100 ? 9.508 12.695 3.457 1 98.56 100 THR A N 1
ATOM 766 C CA . THR A 1 100 ? 10.32 12.523 2.26 1 98.56 100 THR A CA 1
ATOM 767 C C . THR A 1 100 ? 11.344 11.406 2.461 1 98.56 100 THR A C 1
ATOM 769 O O . THR A 1 100 ? 11.523 10.914 3.576 1 98.56 100 THR A O 1
ATOM 772 N N . PRO A 1 101 ? 11.922 10.969 1.428 1 97.69 101 PRO A N 1
ATOM 773 C CA . PRO A 1 101 ? 12.969 9.961 1.617 1 97.69 101 PRO A CA 1
ATOM 774 C C . PRO A 1 101 ? 14.016 10.383 2.639 1 97.69 101 PRO A C 1
ATOM 776 O O . PRO A 1 101 ? 14.539 9.547 3.377 1 97.69 101 PRO A O 1
ATOM 779 N N . ASP A 1 102 ? 14.211 11.656 2.758 1 97.5 102 ASP A N 1
ATOM 780 C CA . ASP A 1 102 ? 15.242 12.18 3.654 1 97.5 102 ASP A CA 1
ATOM 781 C C . ASP A 1 102 ? 14.742 12.219 5.098 1 97.5 102 ASP A C 1
ATOM 783 O O . ASP A 1 102 ? 15.531 12.172 6.035 1 97.5 102 ASP A O 1
ATOM 787 N N . THR A 1 103 ? 13.461 12.273 5.305 1 97.94 103 THR A N 1
ATOM 788 C CA . THR A 1 103 ? 12.953 12.477 6.656 1 97.94 103 THR A CA 1
ATOM 789 C C . THR A 1 103 ? 12.266 11.219 7.172 1 97.94 103 THR A C 1
ATOM 791 O O . THR A 1 103 ? 11.953 11.117 8.359 1 97.94 103 THR A O 1
ATOM 794 N N . LEU A 1 104 ? 12.055 10.258 6.328 1 98.31 104 LEU A N 1
ATOM 795 C CA . LEU A 1 104 ? 11.266 9.07 6.637 1 98.31 104 LEU A CA 1
ATOM 796 C C . LEU A 1 104 ? 11.82 8.352 7.863 1 98.31 104 LEU A C 1
ATOM 798 O O . LEU A 1 104 ? 11.07 8.031 8.789 1 98.31 104 LEU A O 1
ATOM 802 N N . HIS A 1 105 ? 13.125 8.156 7.898 1 96.94 105 HIS A N 1
ATOM 803 C CA . HIS A 1 105 ? 13.734 7.379 8.969 1 96.94 105 HIS A CA 1
ATOM 804 C C . HIS A 1 105 ? 13.477 8.016 10.336 1 96.94 105 HIS A C 1
ATOM 806 O O . HIS A 1 105 ? 13.031 7.336 11.266 1 96.94 105 HIS A O 1
ATOM 812 N N . GLU A 1 106 ? 13.711 9.25 10.461 1 97.31 106 GLU A N 1
ATOM 813 C CA . GLU A 1 106 ? 13.516 9.953 11.727 1 97.31 106 GLU A CA 1
ATOM 814 C C . GLU A 1 106 ? 12.047 10.008 12.109 1 97.31 106 GLU A C 1
ATOM 816 O O . GLU A 1 106 ? 11.695 9.844 13.281 1 97.31 106 GLU A O 1
ATOM 821 N N . GLN A 1 107 ? 11.211 10.266 11.164 1 97.56 107 GLN A N 1
ATOM 822 C CA . GLN A 1 107 ? 9.781 10.328 11.43 1 97.56 107 GLN A CA 1
ATOM 823 C C . GLN A 1 107 ? 9.234 8.969 11.836 1 97.56 107 GLN A C 1
ATOM 825 O O . GLN A 1 107 ? 8.406 8.875 12.75 1 97.56 107 GLN A O 1
ATOM 830 N N . TYR A 1 108 ? 9.742 7.941 11.227 1 95.62 108 TYR A N 1
ATOM 831 C CA . TYR A 1 108 ? 9.359 6.578 11.578 1 95.62 108 TYR A CA 1
ATOM 832 C C . TYR A 1 108 ? 9.773 6.246 13 1 95.62 108 TYR A C 1
ATOM 834 O O . TYR A 1 108 ? 8.977 5.719 13.781 1 95.62 108 TYR A O 1
ATOM 842 N N . ASN A 1 109 ? 10.961 6.594 13.305 1 94.94 109 ASN A N 1
ATOM 843 C CA . ASN A 1 109 ? 11.484 6.324 14.641 1 94.94 109 ASN A CA 1
ATOM 844 C C . ASN A 1 109 ? 10.75 7.141 15.703 1 94.94 109 ASN A C 1
ATOM 846 O O . ASN A 1 109 ? 10.758 6.781 16.875 1 94.94 109 ASN A O 1
ATOM 850 N N . ASN A 1 110 ? 10.211 8.203 15.305 1 96.19 110 ASN A N 1
ATOM 851 C CA . ASN A 1 110 ? 9.414 9.055 16.188 1 96.19 110 ASN A CA 1
ATOM 852 C C . ASN A 1 110 ? 7.945 8.656 16.188 1 96.19 110 ASN A C 1
ATOM 854 O O . ASN A 1 110 ? 7.09 9.406 16.656 1 96.19 110 ASN A O 1
ATOM 858 N N . TYR A 1 111 ? 7.605 7.621 15.469 1 94.12 111 TYR A N 1
ATOM 859 C CA . TYR A 1 111 ? 6.285 7.008 15.398 1 94.12 111 TYR A CA 1
ATOM 860 C C . TYR A 1 111 ? 5.277 7.965 14.773 1 94.12 111 TYR A C 1
ATOM 862 O O . TYR A 1 111 ? 4.094 7.945 15.117 1 94.12 111 TYR A O 1
ATOM 870 N N . PHE A 1 112 ? 5.801 8.922 13.984 1 97.31 112 PHE A N 1
ATOM 871 C CA . PHE A 1 112 ? 4.98 9.883 13.258 1 97.31 112 PHE A CA 1
ATOM 872 C C . PHE A 1 112 ? 4.105 10.68 14.219 1 97.31 112 PHE A C 1
ATOM 874 O O . PHE A 1 112 ? 2.93 10.93 13.938 1 97.31 112 PHE A O 1
ATOM 881 N N . ARG A 1 113 ? 4.645 11.141 15.258 1 97.62 113 ARG A N 1
ATOM 882 C CA . ARG A 1 113 ? 3.83 11.766 16.297 1 97.62 113 ARG A CA 1
ATOM 883 C C . ARG A 1 113 ? 3.883 13.281 16.203 1 97.62 113 ARG A C 1
ATOM 885 O O . ARG A 1 113 ? 3.223 13.984 16.969 1 97.62 113 ARG A O 1
ATOM 892 N N . GLY A 1 114 ? 4.66 13.773 15.305 1 98.06 114 GLY A N 1
ATOM 893 C CA . GLY A 1 114 ? 4.828 15.211 15.164 1 98.06 114 GLY A CA 1
ATOM 894 C C . GLY A 1 114 ? 6.281 15.633 15.062 1 98.06 114 GLY A C 1
ATOM 895 O O . GLY A 1 114 ? 7.094 14.938 14.461 1 98.06 114 GLY A O 1
ATOM 896 N N . LYS A 1 115 ? 6.582 16.75 15.531 1 97.75 115 LYS A N 1
ATOM 897 C CA . LYS A 1 115 ? 7.934 17.297 15.516 1 97.75 115 LYS A CA 1
ATOM 898 C C . LYS A 1 115 ? 8.883 16.453 16.359 1 97.75 115 LYS A C 1
ATOM 900 O O . LYS A 1 115 ? 8.562 16.094 17.484 1 97.75 115 LYS A O 1
ATOM 905 N N . ILE A 1 116 ? 10 16.094 15.719 1 96.69 116 ILE A N 1
ATOM 906 C CA . ILE A 1 116 ? 11.039 15.383 16.453 1 96.69 116 ILE A CA 1
ATOM 907 C C . ILE A 1 116 ? 11.523 16.234 17.625 1 96.69 116 ILE A C 1
ATOM 909 O O . ILE A 1 116 ? 11.891 17.391 17.438 1 96.69 116 ILE A O 1
ATOM 913 N N . ASN A 1 117 ? 11.484 15.727 18.781 1 95.62 117 ASN A N 1
ATOM 914 C CA . ASN A 1 117 ? 11.859 16.422 20.016 1 95.62 117 ASN A CA 1
ATOM 915 C C . ASN A 1 117 ? 10.945 17.609 20.281 1 95.62 117 ASN A C 1
ATOM 917 O O . ASN A 1 117 ? 11.383 18.625 20.828 1 95.62 117 ASN A O 1
ATOM 921 N N . GLY A 1 118 ? 9.797 17.531 19.781 1 96.12 118 GLY A N 1
ATOM 922 C CA . GLY A 1 118 ? 8.836 18.594 20 1 96.12 118 GLY A CA 1
ATOM 923 C C . GLY A 1 118 ? 8.164 18.531 21.359 1 96.12 118 GLY A C 1
ATOM 924 O O . GLY A 1 118 ? 8.359 17.562 22.109 1 96.12 118 GLY A O 1
ATOM 925 N N . ILE A 1 119 ? 7.422 19.609 21.656 1 96.06 119 ILE A N 1
ATOM 926 C CA . ILE A 1 119 ? 6.613 19.609 22.859 1 96.06 119 ILE A CA 1
ATOM 927 C C . ILE A 1 119 ? 5.148 19.375 22.516 1 96.06 119 ILE A C 1
ATOM 929 O O . ILE A 1 119 ? 4.738 19.562 21.375 1 96.06 119 ILE A O 1
ATOM 933 N N . LYS A 1 120 ? 4.43 18.844 23.5 1 96.88 120 LYS A N 1
ATOM 934 C CA . LYS A 1 120 ? 3.031 18.5 23.281 1 96.88 120 LYS A CA 1
ATOM 935 C C . LYS A 1 120 ? 2.232 19.688 22.781 1 96.88 120 LYS A C 1
ATOM 937 O O . LYS A 1 120 ? 2.375 20.797 23.297 1 96.88 120 LYS A O 1
ATOM 942 N N . ALA A 1 121 ? 1.479 19.484 21.781 1 95.94 121 ALA A N 1
ATOM 943 C CA . ALA A 1 121 ? 0.562 20.469 21.203 1 95.94 121 ALA A CA 1
ATOM 944 C C . ALA A 1 121 ? 1.309 21.719 20.75 1 95.94 121 ALA A C 1
ATOM 946 O O . ALA A 1 121 ? 0.78 22.828 20.844 1 95.94 121 ALA A O 1
ATOM 947 N N . GLU A 1 122 ? 2.531 21.516 20.297 1 96.44 122 GLU A N 1
ATOM 948 C CA . GLU A 1 122 ? 3.363 22.641 19.875 1 96.44 122 GLU A CA 1
ATOM 949 C C . GLU A 1 122 ? 2.723 23.391 18.719 1 96.44 122 GLU A C 1
ATOM 951 O O . GLU A 1 122 ? 2.199 22.781 17.781 1 96.44 122 GLU A O 1
ATOM 956 N N . TYR A 1 123 ? 2.738 24.703 18.828 1 95.69 123 TYR A N 1
ATOM 957 C CA . TYR A 1 123 ? 2.227 25.578 17.797 1 95.69 123 TYR A CA 1
ATOM 958 C C . TYR A 1 123 ? 3.09 25.5 16.531 1 95.69 123 TYR A C 1
ATOM 960 O O . TYR A 1 123 ? 4.289 25.234 16.625 1 95.69 123 TYR A O 1
ATOM 968 N N . PHE A 1 124 ? 2.443 25.734 15.281 1 97.56 124 PHE A N 1
ATOM 969 C CA . PHE A 1 124 ? 3.15 25.781 14.008 1 97.56 124 PHE A CA 1
ATOM 970 C C . PHE A 1 124 ? 2.459 26.734 13.039 1 97.56 124 PHE A C 1
ATOM 972 O O . PHE A 1 124 ? 1.271 27.016 13.188 1 97.56 124 PHE A O 1
ATOM 979 N N . SER A 1 125 ? 3.211 27.25 12.109 1 95.81 125 SER A N 1
ATOM 980 C CA . SER A 1 125 ? 2.703 28.234 11.172 1 95.81 125 SER A CA 1
ATOM 981 C C . SER A 1 125 ? 1.838 27.594 10.094 1 95.81 125 SER A C 1
ATOM 983 O O . SER A 1 125 ? 2.156 26.5 9.609 1 95.81 125 SER A O 1
ATOM 985 N N . LEU A 1 126 ? 0.742 28.281 9.664 1 97 126 LEU A N 1
ATOM 986 C CA . LEU A 1 126 ? -0.123 27.828 8.578 1 97 126 LEU A CA 1
ATOM 987 C C . LEU A 1 126 ? 0.567 27.969 7.23 1 97 126 LEU A C 1
ATOM 989 O O . LEU A 1 126 ? 0.336 27.188 6.316 1 97 126 LEU A O 1
ATOM 993 N N . GLU A 1 127 ? 1.418 28.922 7.16 1 96.62 127 GLU A N 1
ATOM 994 C CA . GLU A 1 127 ? 2.191 29.125 5.938 1 96.62 127 GLU A CA 1
ATOM 995 C C . GLU A 1 127 ? 3.092 27.922 5.652 1 96.62 127 GLU A C 1
ATOM 997 O O . GLU A 1 127 ? 3.213 27.484 4.508 1 96.62 127 GLU A O 1
ATOM 1002 N N . ARG A 1 128 ? 3.688 27.484 6.711 1 97.06 128 ARG A N 1
ATOM 1003 C CA . ARG A 1 128 ? 4.543 26.297 6.574 1 97.06 128 ARG A CA 1
ATOM 1004 C C . ARG A 1 128 ? 3.736 25.094 6.129 1 97.06 128 ARG A C 1
ATOM 1006 O O . ARG A 1 128 ? 4.176 24.328 5.266 1 97.06 128 ARG A O 1
ATOM 1013 N N . LEU A 1 129 ? 2.58 24.859 6.707 1 98.25 129 LEU A N 1
ATOM 1014 C CA . LEU A 1 129 ? 1.701 23.766 6.336 1 98.25 129 LEU A CA 1
ATOM 1015 C C . LEU A 1 129 ? 1.297 23.859 4.867 1 98.25 129 LEU A C 1
ATOM 1017 O O . LEU A 1 129 ? 1.34 22.875 4.137 1 98.25 129 LEU A O 1
ATOM 1021 N N . GLU A 1 130 ? 0.939 25.062 4.461 1 96.94 130 GLU A N 1
ATOM 1022 C CA . GLU A 1 130 ? 0.531 25.266 3.074 1 96.94 130 GLU A CA 1
ATOM 1023 C C . GLU A 1 130 ? 1.666 24.938 2.107 1 96.94 130 GLU A C 1
ATOM 1025 O O . GLU A 1 130 ? 1.44 24.328 1.064 1 96.94 130 GLU A O 1
ATOM 1030 N N . GLU A 1 131 ? 2.816 25.375 2.471 1 97.69 131 GLU A N 1
ATOM 1031 C CA . GLU A 1 131 ? 3.988 25.094 1.652 1 97.69 131 GLU A CA 1
ATOM 1032 C C . GLU A 1 131 ? 4.215 23.578 1.528 1 97.69 131 GLU A C 1
ATOM 1034 O O . GLU A 1 131 ? 4.488 23.078 0.439 1 97.69 131 GLU A O 1
ATOM 1039 N N . GLU A 1 132 ? 4.078 22.875 2.605 1 98.06 132 GLU A N 1
ATOM 1040 C CA . GLU A 1 132 ? 4.309 21.438 2.604 1 98.06 132 GLU A CA 1
ATOM 1041 C C . GLU A 1 132 ? 3.219 20.703 1.827 1 98.06 132 GLU A C 1
ATOM 1043 O O . GLU A 1 132 ? 3.479 19.672 1.205 1 98.06 132 GLU A O 1
ATOM 1048 N N . ILE A 1 133 ? 1.979 21.234 1.842 1 97.69 133 ILE A N 1
ATOM 1049 C CA . ILE A 1 133 ? 0.909 20.656 1.039 1 97.69 133 ILE A CA 1
ATOM 1050 C C . ILE A 1 133 ? 1.269 20.75 -0.443 1 97.69 133 ILE A C 1
ATOM 1052 O O . ILE A 1 133 ? 1.159 19.766 -1.177 1 97.69 133 ILE A O 1
ATOM 1056 N N . ARG A 1 134 ? 1.787 21.891 -0.851 1 96.56 134 ARG A N 1
ATOM 1057 C CA . ARG A 1 134 ? 2.199 22.078 -2.24 1 96.56 134 ARG A CA 1
ATOM 1058 C C . ARG A 1 134 ? 3.332 21.125 -2.602 1 96.56 134 ARG A C 1
ATOM 1060 O O . ARG A 1 134 ? 3.293 20.469 -3.646 1 96.56 134 ARG A O 1
ATOM 1067 N N . ARG A 1 135 ? 4.293 21.031 -1.751 1 97.94 135 ARG A N 1
ATOM 1068 C CA . ARG A 1 135 ? 5.426 20.141 -1.975 1 97.94 135 ARG A CA 1
ATOM 1069 C C . ARG A 1 135 ? 4.973 18.688 -2.014 1 97.94 135 ARG A C 1
ATOM 1071 O O . ARG A 1 135 ? 5.5 17.875 -2.787 1 97.94 135 ARG A O 1
ATOM 1078 N N . GLY A 1 136 ? 4.008 18.328 -1.132 1 98 136 GLY A N 1
ATOM 1079 C CA . GLY A 1 136 ? 3.488 16.984 -1.103 1 98 136 GLY A CA 1
ATOM 1080 C C . GLY A 1 136 ? 2.875 16.547 -2.422 1 98 136 GLY A C 1
ATOM 1081 O O . GLY A 1 136 ? 3.156 15.445 -2.91 1 98 136 GLY A O 1
ATOM 1082 N N . PHE A 1 137 ? 2.137 17.438 -2.994 1 96.06 137 PHE A N 1
ATOM 1083 C CA . PHE A 1 137 ? 1.476 17.109 -4.25 1 96.06 137 PHE A CA 1
ATOM 1084 C C . PHE A 1 137 ? 2.479 17.078 -5.398 1 96.06 137 PHE A C 1
ATOM 1086 O O . PHE A 1 137 ? 2.176 16.578 -6.48 1 96.06 137 PHE A O 1
ATOM 1093 N N . ALA A 1 138 ? 3.686 17.531 -5.117 1 96.06 138 ALA A N 1
ATOM 1094 C CA . ALA A 1 138 ? 4.719 17.578 -6.152 1 96.06 138 ALA A CA 1
ATOM 1095 C C . ALA A 1 138 ? 5.645 16.359 -6.047 1 96.06 138 ALA A C 1
ATOM 1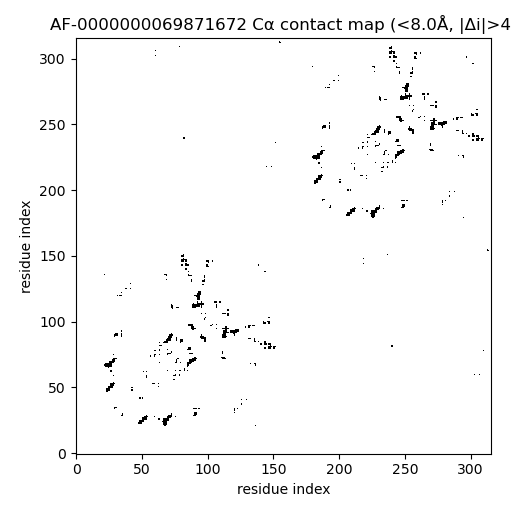097 O O . ALA A 1 138 ? 6.523 16.172 -6.887 1 96.06 138 ALA A O 1
ATOM 1098 N N . LEU A 1 139 ? 5.492 15.547 -5.012 1 97 139 LEU A N 1
ATOM 1099 C CA . LEU A 1 139 ? 6.336 14.359 -4.891 1 97 139 LEU A CA 1
ATOM 1100 C C . LEU A 1 139 ? 6.133 13.43 -6.082 1 97 139 LEU A C 1
ATOM 1102 O O . LEU A 1 139 ? 5.008 13.25 -6.551 1 97 139 LEU A O 1
ATOM 1106 N N . THR A 1 140 ? 7.219 12.773 -6.508 1 94.62 140 THR A N 1
ATOM 1107 C CA . THR A 1 140 ? 7.145 11.82 -7.613 1 94.62 140 THR A CA 1
ATOM 1108 C C . THR A 1 140 ? 6.715 10.445 -7.113 1 94.62 140 THR A C 1
ATOM 1110 O O . THR A 1 140 ? 6.859 10.133 -5.93 1 94.62 140 THR A O 1
ATOM 1113 N N . PHE A 1 141 ? 6.188 9.727 -8.008 1 91.12 141 PHE A N 1
ATOM 1114 C CA . PHE A 1 141 ? 5.852 8.344 -7.672 1 91.12 141 PHE A CA 1
ATOM 1115 C C . PHE A 1 141 ? 7.074 7.598 -7.16 1 91.12 141 PHE A C 1
ATOM 1117 O O . PHE A 1 141 ? 6.973 6.785 -6.242 1 91.12 141 PHE A O 1
ATOM 1124 N N . GLN A 1 142 ? 8.211 7.867 -7.762 1 92.62 142 GLN A N 1
ATOM 1125 C CA . GLN A 1 142 ? 9.445 7.203 -7.367 1 92.62 142 GLN A CA 1
ATOM 1126 C C . GLN A 1 142 ? 9.781 7.484 -5.906 1 92.62 142 GLN A C 1
ATOM 1128 O O . GLN A 1 142 ? 10.18 6.582 -5.168 1 92.62 142 GLN A O 1
ATOM 1133 N N . GLU A 1 143 ? 9.656 8.727 -5.512 1 96.19 143 GLU A N 1
ATOM 1134 C CA . GLU A 1 143 ? 9.906 9.086 -4.117 1 96.19 143 GLU A CA 1
ATOM 1135 C C . GLU A 1 143 ? 8.922 8.383 -3.184 1 96.19 143 GLU A C 1
ATOM 1137 O O . GLU A 1 143 ? 9.328 7.836 -2.152 1 96.19 143 GLU A O 1
ATOM 1142 N N . LEU A 1 144 ? 7.645 8.359 -3.594 1 96.94 144 LEU A N 1
ATOM 1143 C CA . LEU A 1 144 ? 6.613 7.715 -2.787 1 96.94 144 LEU A CA 1
ATOM 1144 C C . LEU A 1 144 ? 6.855 6.215 -2.688 1 96.94 144 LEU A C 1
ATOM 1146 O O . LEU A 1 144 ? 6.727 5.629 -1.608 1 96.94 144 LEU A O 1
ATOM 1150 N N . GLN A 1 145 ? 7.266 5.699 -3.748 1 92.69 145 GLN A N 1
ATOM 1151 C CA . GLN A 1 145 ? 7.562 4.27 -3.807 1 92.69 145 GLN A CA 1
ATOM 1152 C C . GLN A 1 145 ? 8.766 3.924 -2.928 1 92.69 145 GLN A C 1
ATOM 1154 O O . GLN A 1 145 ? 8.75 2.916 -2.217 1 92.69 145 GLN A O 1
ATOM 1159 N N . MET A 1 146 ? 9.781 4.699 -3.021 1 93.75 146 MET A N 1
ATOM 1160 C CA . MET A 1 146 ? 10.977 4.488 -2.207 1 93.75 146 MET A CA 1
ATOM 1161 C C . MET A 1 146 ? 10.625 4.473 -0.722 1 93.75 146 MET A C 1
ATOM 1163 O O . MET A 1 146 ? 11.102 3.611 0.023 1 93.75 146 MET A O 1
ATOM 1167 N N . MET A 1 147 ? 9.789 5.332 -0.346 1 96.38 147 MET A N 1
ATOM 1168 C CA . MET A 1 147 ? 9.438 5.43 1.067 1 96.38 147 MET A CA 1
ATOM 1169 C C . MET A 1 147 ? 8.609 4.223 1.505 1 96.38 147 MET A C 1
ATOM 1171 O O . MET A 1 147 ? 8.805 3.699 2.604 1 96.38 147 MET A O 1
ATOM 1175 N N . SER A 1 148 ? 7.703 3.869 0.651 1 94.19 148 SER A N 1
ATOM 1176 C CA . SER A 1 148 ? 6.906 2.682 0.94 1 94.19 148 SER A CA 1
ATOM 1177 C C . SER A 1 148 ? 7.789 1.451 1.117 1 94.19 148 SER A C 1
ATOM 1179 O O . SER A 1 148 ? 7.664 0.728 2.107 1 94.19 148 SER A O 1
ATOM 1181 N N . ASN A 1 149 ? 8.719 1.323 0.22 1 90.12 149 ASN A N 1
ATOM 1182 C CA . ASN A 1 149 ? 9.633 0.183 0.266 1 90.12 149 ASN A CA 1
ATOM 1183 C C . ASN A 1 149 ? 10.484 0.198 1.53 1 90.12 149 ASN A C 1
ATOM 1185 O O . ASN A 1 149 ? 10.68 -0.842 2.162 1 90.12 149 ASN A O 1
ATOM 1189 N N . GLN A 1 150 ? 10.992 1.301 1.828 1 91.69 150 GLN A N 1
ATOM 1190 C CA . GLN A 1 150 ? 11.805 1.433 3.031 1 91.69 150 GLN A CA 1
ATOM 1191 C C . GLN A 1 150 ? 11 1.106 4.281 1 91.69 150 GLN A C 1
ATOM 1193 O O . GLN A 1 150 ? 11.492 0.429 5.188 1 91.69 150 GLN A O 1
ATOM 1198 N N . THR A 1 151 ? 9.797 1.557 4.328 1 91.94 151 THR A N 1
ATOM 1199 C CA . THR A 1 151 ? 8.938 1.309 5.48 1 91.94 151 THR A CA 1
ATOM 1200 C C . THR A 1 151 ? 8.625 -0.181 5.613 1 91.94 151 THR A C 1
ATOM 1202 O O . THR A 1 151 ? 8.617 -0.719 6.723 1 91.94 151 THR A O 1
ATOM 1205 N N . ILE A 1 152 ? 8.367 -0.799 4.477 1 85.94 152 ILE A N 1
ATOM 1206 C CA . ILE A 1 152 ? 8.148 -2.242 4.477 1 85.94 152 ILE A CA 1
ATOM 1207 C C . ILE A 1 152 ? 9.383 -2.951 5.027 1 85.94 152 ILE A C 1
ATOM 1209 O O . ILE A 1 152 ? 9.266 -3.893 5.816 1 85.94 152 ILE A O 1
ATOM 1213 N N . ARG A 1 153 ? 10.531 -2.494 4.652 1 83.69 153 ARG A N 1
ATOM 1214 C CA . ARG A 1 153 ? 11.773 -3.074 5.148 1 83.69 153 ARG A CA 1
ATOM 1215 C C . ARG A 1 153 ? 11.914 -2.859 6.652 1 83.69 153 ARG A C 1
ATOM 1217 O O . ARG A 1 153 ? 12.383 -3.744 7.371 1 83.69 153 ARG A O 1
ATOM 1224 N N . PHE A 1 154 ? 11.523 -1.683 7.082 1 81.62 154 PHE A N 1
ATOM 1225 C CA . PHE A 1 154 ? 11.555 -1.414 8.516 1 81.62 154 PHE A CA 1
ATOM 1226 C C . PHE A 1 154 ? 10.688 -2.416 9.273 1 81.62 154 PHE A C 1
ATOM 1228 O O . PHE A 1 154 ? 11.062 -2.863 10.359 1 81.62 154 PHE A O 1
ATOM 1235 N N . LEU A 1 155 ? 9.641 -2.688 8.633 1 75.06 155 LEU A N 1
ATOM 1236 C CA . LEU A 1 155 ? 8.656 -3.555 9.273 1 75.06 155 LEU A CA 1
ATOM 1237 C C . LEU A 1 155 ? 9.125 -5.004 9.273 1 75.06 155 LEU A C 1
ATOM 1239 O O . LEU A 1 155 ? 8.836 -5.758 10.203 1 75.06 155 LEU A O 1
ATOM 1243 N N . HIS A 1 156 ? 9.734 -5.484 8.07 1 67.31 156 HIS A N 1
ATOM 1244 C CA . HIS A 1 156 ? 10.227 -6.852 7.945 1 67.31 156 HIS A CA 1
ATOM 1245 C C . HIS A 1 156 ? 11.539 -7.039 8.695 1 67.31 156 HIS A C 1
ATOM 1247 O O . HIS A 1 156 ? 11.977 -8.172 8.914 1 67.31 156 HIS A O 1
ATOM 1253 N N . ASN A 1 157 ? 12.492 -5.941 8.625 1 54.53 157 ASN A N 1
ATOM 1254 C CA . ASN A 1 157 ? 13.812 -6.203 9.18 1 54.53 157 ASN A CA 1
ATOM 1255 C C . ASN A 1 157 ? 13.734 -7.137 10.383 1 54.53 157 ASN A C 1
ATOM 1257 O O . ASN A 1 157 ? 13.781 -6.68 11.531 1 54.53 157 ASN A O 1
ATOM 1261 N N . ILE A 1 158 ? 13.336 -8.344 9.961 1 35 158 ILE A N 1
ATOM 1262 C CA . ILE A 1 158 ? 14.172 -9.523 10.148 1 35 158 ILE A CA 1
ATOM 1263 C C . ILE A 1 158 ? 15.5 -9.344 9.406 1 35 158 ILE A C 1
ATOM 1265 O O . ILE A 1 158 ? 15.555 -8.656 8.391 1 35 158 ILE A O 1
ATOM 1269 N N . MET B 1 1 ? -34.656 -13.094 -51.406 1 24.52 1 MET B N 1
ATOM 1270 C CA . MET B 1 1 ? -34.719 -11.633 -51.406 1 24.52 1 MET B CA 1
ATOM 1271 C C . MET B 1 1 ? -34.625 -11.094 -49.969 1 24.52 1 MET B C 1
ATOM 1273 O O . MET B 1 1 ? -35.625 -11.086 -49.25 1 24.52 1 MET B O 1
ATOM 1277 N N . ASN B 1 2 ? -33.656 -11.57 -49.188 1 26.69 2 ASN B N 1
ATOM 1278 C CA . ASN B 1 2 ? -33.406 -11.836 -47.781 1 26.69 2 ASN B CA 1
ATOM 1279 C C . ASN B 1 2 ? -33.156 -10.547 -47.031 1 26.69 2 ASN B C 1
ATOM 1281 O O . ASN B 1 2 ? -32.219 -9.805 -47.312 1 26.69 2 ASN B O 1
ATOM 1285 N N . SER B 1 3 ? -34.156 -9.805 -46.656 1 26.05 3 SER B N 1
ATOM 1286 C CA . SER B 1 3 ? -34.344 -8.484 -46.031 1 26.05 3 SER B CA 1
ATOM 1287 C C . SER B 1 3 ? -33.469 -8.305 -44.812 1 26.05 3 SER B C 1
ATOM 1289 O O . SER B 1 3 ? -33.469 -9.125 -43.906 1 26.05 3 SER B O 1
ATOM 1291 N N . HIS B 1 4 ? -32.281 -7.648 -44.969 1 22.95 4 HIS B N 1
ATOM 1292 C CA . HIS B 1 4 ? -31.141 -7.238 -44.156 1 22.95 4 HIS B CA 1
ATOM 1293 C C . HIS B 1 4 ? -31.594 -6.324 -43.031 1 22.95 4 HIS B C 1
ATOM 1295 O O . HIS B 1 4 ? -32.031 -5.191 -43.25 1 22.95 4 HIS B O 1
ATOM 1301 N N . HIS B 1 5 ? -32.344 -6.828 -42.125 1 25.56 5 HIS B N 1
ATOM 1302 C CA . HIS B 1 5 ? -32.875 -5.977 -41.062 1 25.56 5 HIS B CA 1
ATOM 1303 C C . HIS B 1 5 ? -31.734 -5.258 -40.344 1 25.56 5 HIS B C 1
ATOM 1305 O O . HIS B 1 5 ? -30.812 -5.895 -39.844 1 25.56 5 HIS B O 1
ATOM 1311 N N . THR B 1 6 ? -31.266 -4.117 -40.75 1 23.53 6 THR B N 1
ATOM 1312 C CA . THR B 1 6 ? -30.297 -3.18 -40.188 1 23.53 6 THR B CA 1
ATOM 1313 C C . THR B 1 6 ? -30.672 -2.771 -38.781 1 23.53 6 THR B C 1
ATOM 1315 O O . THR B 1 6 ? -31.734 -2.16 -38.562 1 23.53 6 THR B O 1
ATOM 1318 N N . VAL B 1 7 ? -30.516 -3.617 -37.844 1 24.72 7 VAL B N 1
ATOM 1319 C CA . VAL B 1 7 ? -30.906 -3.227 -36.5 1 24.72 7 VAL B CA 1
ATOM 1320 C C . VAL B 1 7 ? -30.188 -1.933 -36.094 1 24.72 7 VAL B C 1
ATOM 1322 O O . VAL B 1 7 ? -28.953 -1.843 -36.188 1 24.72 7 VAL B O 1
ATOM 1325 N N . ALA B 1 8 ? -30.688 -0.804 -36.281 1 26.05 8 ALA B N 1
ATOM 1326 C CA . ALA B 1 8 ? -30.234 0.531 -35.875 1 26.05 8 ALA B CA 1
ATOM 1327 C C . ALA B 1 8 ? -29.859 0.569 -34.406 1 26.05 8 ALA B C 1
ATOM 1329 O O . ALA B 1 8 ? -30.734 0.451 -33.531 1 26.05 8 ALA B O 1
ATOM 1330 N N . ILE B 1 9 ? -28.828 -0.109 -34.062 1 27.77 9 ILE B N 1
ATOM 1331 C CA . ILE B 1 9 ? -28.344 -0.027 -32.688 1 27.77 9 ILE B CA 1
ATOM 1332 C C . ILE B 1 9 ? -28.141 1.435 -32.281 1 27.77 9 ILE B C 1
ATOM 1334 O O . ILE B 1 9 ? -27.359 2.145 -32.906 1 27.77 9 ILE B O 1
ATOM 1338 N N . GLY B 1 10 ? -29.109 2.115 -31.969 1 28.84 10 GLY B N 1
ATOM 1339 C CA . GLY B 1 10 ? -29.047 3.492 -31.516 1 28.84 10 GLY B CA 1
ATOM 1340 C C . GLY B 1 10 ? -27.844 3.771 -30.625 1 28.84 10 GLY B C 1
ATOM 1341 O O . GLY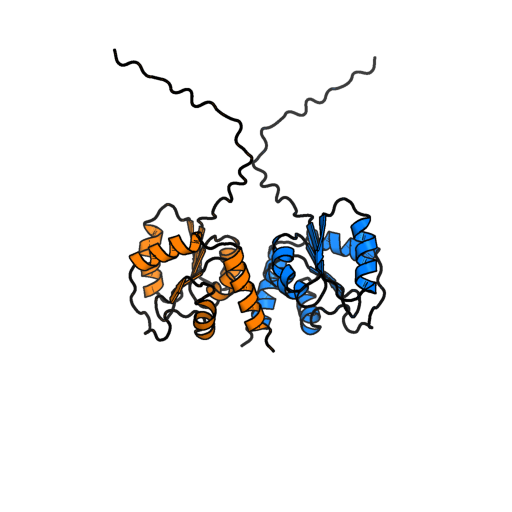 B 1 10 ? -27.422 2.906 -29.859 1 28.84 10 GLY B O 1
ATOM 1342 N N . THR B 1 11 ? -26.922 4.613 -30.906 1 27.69 11 THR B N 1
ATOM 1343 C CA . THR B 1 11 ? -25.672 5.168 -30.375 1 27.69 11 THR B CA 1
ATOM 1344 C C . THR B 1 11 ? -25.906 5.848 -29.031 1 27.69 11 THR B C 1
ATOM 1346 O O . THR B 1 11 ? -26.203 7.047 -28.984 1 27.69 11 THR B O 1
ATOM 1349 N N . TRP B 1 12 ? -26.828 5.449 -28.094 1 29.67 12 TRP B N 1
ATOM 1350 C CA . TRP B 1 12 ? -26.984 6.195 -26.859 1 29.67 12 TRP B CA 1
ATOM 1351 C C . TRP B 1 12 ? -25.625 6.586 -26.281 1 29.67 12 TRP B C 1
ATOM 1353 O O . TRP B 1 12 ? -24.672 5.816 -26.375 1 29.67 12 TRP B O 1
ATOM 1363 N N . GLU B 1 13 ? -25.25 7.84 -26.047 1 31.09 13 GLU B N 1
ATOM 1364 C CA . GLU B 1 13 ? -24.203 8.641 -25.422 1 31.09 13 GLU B CA 1
ATOM 1365 C C . GLU B 1 13 ? -23.797 8.062 -24.062 1 31.09 13 GLU B C 1
ATOM 1367 O O . GLU B 1 13 ? -24.625 7.984 -23.156 1 31.09 13 GLU B O 1
ATOM 1372 N N . GLY B 1 14 ? -23.141 7.062 -23.891 1 29 14 GLY B N 1
ATOM 1373 C CA . GLY B 1 14 ? -22.812 6.062 -22.891 1 29 14 GLY B CA 1
ATOM 1374 C C . GLY B 1 14 ? -22.5 6.66 -21.531 1 29 14 GLY B C 1
ATOM 1375 O O . GLY B 1 14 ? -21.953 7.758 -21.453 1 29 14 GLY B O 1
ATOM 1376 N N . ASP B 1 15 ? -23.359 6.461 -20.5 1 31.89 15 ASP B N 1
ATOM 1377 C CA . ASP B 1 15 ? -23.141 6.664 -19.062 1 31.89 15 ASP B CA 1
ATOM 1378 C C . ASP B 1 15 ? -21.656 6.59 -18.719 1 31.89 15 ASP B C 1
ATOM 1380 O O . ASP B 1 15 ? -20.938 5.727 -19.234 1 31.89 15 ASP B O 1
ATOM 1384 N N . LYS B 1 16 ? -21.031 7.664 -18.406 1 31.59 16 LYS B N 1
ATOM 1385 C CA . LYS B 1 16 ? -19.672 7.641 -17.875 1 31.59 16 LYS B CA 1
ATOM 1386 C C . LYS B 1 16 ? -19.406 6.375 -17.062 1 31.59 16 LYS B C 1
ATOM 1388 O O . LYS B 1 16 ? -19.688 6.336 -15.859 1 31.59 16 LYS B O 1
ATOM 1393 N N . GLN B 1 17 ? -19.906 5.254 -17.391 1 30.88 17 GLN B N 1
ATOM 1394 C CA . GLN B 1 17 ? -19.484 4 -16.766 1 30.88 17 GLN B CA 1
ATOM 1395 C C . GLN B 1 17 ? -17.984 4.016 -16.453 1 30.88 17 GLN B C 1
ATOM 1397 O O . GLN B 1 17 ? -17.156 4.086 -17.359 1 30.88 17 GLN B O 1
ATOM 1402 N N . GLN B 1 18 ? -17.484 4.809 -15.531 1 34.5 18 GLN B N 1
ATOM 1403 C CA . GLN B 1 18 ? -16.141 4.586 -15.031 1 34.5 18 GLN B CA 1
ATOM 1404 C C . GLN B 1 18 ? -15.695 3.145 -15.266 1 34.5 18 GLN B C 1
ATOM 1406 O O . GLN B 1 18 ? -16.172 2.225 -14.594 1 34.5 18 GLN B O 1
ATOM 1411 N N . SER B 1 19 ? -15.719 2.512 -16.359 1 36.44 19 SER B N 1
ATOM 1412 C CA . SER B 1 19 ? -15.117 1.222 -16.688 1 36.44 19 SER B CA 1
ATOM 1413 C C . SER B 1 19 ? -13.969 0.894 -15.734 1 36.44 19 SER B C 1
ATOM 1415 O O . SER B 1 19 ? -12.961 1.604 -15.695 1 36.44 19 SER B O 1
ATOM 1417 N N . ILE B 1 20 ? -14.258 0.703 -14.461 1 42.56 20 ILE B N 1
ATOM 1418 C CA . ILE B 1 20 ? -13.203 0.099 -13.656 1 42.56 20 ILE B CA 1
ATOM 1419 C C . ILE B 1 20 ? -12.32 -0.777 -14.539 1 42.56 20 ILE B C 1
ATOM 1421 O O . ILE B 1 20 ? -12.766 -1.808 -15.047 1 42.56 20 ILE B O 1
ATOM 1425 N N . GLU B 1 21 ? -11.812 -0.312 -15.602 1 50.56 21 GLU B N 1
ATOM 1426 C CA . GLU B 1 21 ? -10.852 -1.02 -16.438 1 50.56 21 GLU B CA 1
ATOM 1427 C C . GLU B 1 21 ? -9.969 -1.95 -15.609 1 50.56 21 GLU B C 1
ATOM 1429 O O . GLU B 1 21 ? -9.344 -1.52 -14.633 1 50.56 21 GLU B O 1
ATOM 1434 N N . TYR B 1 22 ? -10.516 -3.242 -15.57 1 60.69 22 TYR B N 1
ATOM 1435 C CA . TYR B 1 22 ? -9.758 -4.312 -14.922 1 60.69 22 TYR B CA 1
ATOM 1436 C C . TYR B 1 22 ? -8.328 -4.352 -15.438 1 60.69 22 TYR B C 1
ATOM 1438 O O . TYR B 1 22 ? -8.094 -4.332 -16.656 1 60.69 22 TYR B O 1
ATOM 1446 N N . ASN B 1 23 ? -7.508 -3.877 -14.695 1 78.5 23 ASN B N 1
ATOM 1447 C CA . ASN B 1 23 ? -6.086 -4.066 -14.961 1 78.5 23 ASN B CA 1
ATOM 1448 C C . ASN B 1 23 ? -5.727 -5.543 -15.062 1 78.5 23 ASN B C 1
ATOM 1450 O O . ASN B 1 23 ? -5.586 -6.223 -14.039 1 78.5 23 ASN B O 1
ATOM 1454 N N . SER B 1 24 ? -5.738 -6.137 -16.391 1 91 24 SER B N 1
ATOM 1455 C CA . SER B 1 24 ? -5.48 -7.555 -16.625 1 91 24 SER B CA 1
ATOM 1456 C C . SER B 1 24 ? -3.982 -7.844 -16.672 1 91 24 SER B C 1
ATOM 1458 O O . SER B 1 24 ? -3.561 -8.883 -17.172 1 91 24 SER B O 1
ATOM 1460 N N . SER B 1 25 ? -3.246 -6.961 -16.188 1 96.06 25 SER B N 1
ATOM 1461 C CA . SER B 1 25 ? -1.802 -7.168 -16.125 1 96.06 25 SER B CA 1
ATOM 1462 C C . SER B 1 25 ? -1.424 -8.055 -14.945 1 96.06 25 SER B C 1
ATOM 1464 O O . SER B 1 25 ? -2.023 -7.961 -13.875 1 96.06 25 SER B O 1
ATOM 1466 N N . ILE B 1 26 ? -0.495 -9.016 -15.219 1 98.19 26 ILE B N 1
ATOM 1467 C CA . ILE B 1 26 ? -0.044 -9.938 -14.188 1 98.19 26 ILE B CA 1
ATOM 1468 C C . ILE B 1 26 ? 1.467 -9.812 -14 1 98.19 26 ILE B C 1
ATOM 1470 O O . ILE B 1 26 ? 2.221 -9.836 -14.977 1 98.19 26 ILE B O 1
ATOM 1474 N N . ALA B 1 27 ? 1.927 -9.57 -12.805 1 98.5 27 ALA B N 1
ATOM 1475 C CA . ALA B 1 27 ? 3.346 -9.625 -12.469 1 98.5 27 ALA B CA 1
ATOM 1476 C C . ALA B 1 27 ? 3.717 -10.977 -11.867 1 98.5 27 ALA B C 1
ATOM 1478 O O . ALA B 1 27 ? 3.023 -11.484 -10.984 1 98.5 27 ALA B O 1
ATOM 1479 N N . VAL B 1 28 ? 4.82 -11.578 -12.344 1 98.69 28 VAL B N 1
ATOM 1480 C CA . VAL B 1 28 ? 5.238 -12.914 -11.914 1 98.69 28 VAL B CA 1
ATOM 1481 C C . VAL B 1 28 ? 6.617 -12.836 -11.266 1 98.69 28 VAL B C 1
ATOM 1483 O O . VAL B 1 28 ? 7.598 -12.453 -11.914 1 98.69 28 VAL B O 1
ATOM 1486 N N . GLY B 1 29 ? 6.648 -13.117 -9.984 1 98.25 29 GLY B N 1
ATOM 1487 C CA . GLY B 1 29 ? 7.891 -13.18 -9.227 1 98.25 29 GLY B CA 1
ATOM 1488 C C . GLY B 1 29 ? 8.094 -14.516 -8.531 1 98.25 29 GLY B C 1
ATOM 1489 O O . GLY B 1 29 ? 7.836 -14.633 -7.332 1 98.25 29 GLY B O 1
ATOM 1490 N N . ILE B 1 30 ? 8.688 -15.461 -9.273 1 97.81 30 ILE B N 1
ATOM 1491 C CA . ILE B 1 30 ? 8.898 -16.812 -8.766 1 97.81 30 ILE B CA 1
ATOM 1492 C C . ILE B 1 30 ? 10.375 -17.188 -8.883 1 97.81 30 ILE B C 1
ATOM 1494 O O . ILE B 1 30 ? 10.953 -17.109 -9.969 1 97.81 30 ILE B O 1
ATOM 1498 N N . ASP B 1 31 ? 10.961 -17.578 -7.766 1 94.94 31 ASP B N 1
ATOM 1499 C CA . ASP B 1 31 ? 12.383 -17.906 -7.777 1 94.94 31 ASP B CA 1
ATOM 1500 C C . ASP B 1 31 ? 12.602 -19.391 -8.07 1 94.94 31 ASP B C 1
ATOM 1502 O O . ASP B 1 31 ? 13.695 -19.812 -8.453 1 94.94 31 ASP B O 1
ATOM 1506 N N . CYS B 1 32 ? 11.664 -20.281 -7.922 1 96.81 32 CYS B N 1
ATOM 1507 C CA . CYS B 1 32 ? 11.758 -21.703 -8.227 1 96.81 32 CYS B CA 1
ATOM 1508 C C . CYS B 1 32 ? 11.602 -21.938 -9.727 1 96.81 32 CYS B C 1
ATOM 1510 O O . CYS B 1 32 ? 10.531 -21.703 -10.289 1 96.81 32 CYS B O 1
ATOM 1512 N N . PRO B 1 33 ? 12.641 -22.438 -10.367 1 96.25 33 PRO B N 1
ATOM 1513 C CA . PRO B 1 33 ? 12.609 -22.594 -11.82 1 96.25 33 PRO B CA 1
ATOM 1514 C C . PRO B 1 33 ? 11.469 -23.484 -12.297 1 96.25 33 PRO B C 1
ATOM 1516 O O . PRO B 1 33 ? 10.797 -23.156 -13.289 1 96.25 33 PRO B O 1
ATOM 1519 N N . ARG B 1 34 ? 11.219 -24.5 -11.648 1 96.94 34 ARG B N 1
ATOM 1520 C CA . ARG B 1 34 ? 10.164 -25.422 -12.07 1 96.94 34 ARG B CA 1
ATOM 1521 C C . ARG B 1 34 ? 8.789 -24.781 -11.969 1 96.94 34 ARG B C 1
ATOM 1523 O O . ARG B 1 34 ? 7.969 -24.906 -12.875 1 96.94 34 ARG B O 1
ATOM 1530 N N . ALA B 1 35 ? 8.562 -24.125 -10.891 1 97.69 35 ALA B N 1
ATOM 1531 C CA . ALA B 1 35 ? 7.285 -23.438 -10.703 1 97.69 35 ALA B CA 1
ATOM 1532 C C . ALA B 1 35 ? 7.117 -22.312 -11.719 1 97.69 35 ALA B C 1
ATOM 1534 O O . ALA B 1 35 ? 6.031 -22.125 -12.273 1 97.69 35 ALA B O 1
ATOM 1535 N N . LYS B 1 36 ? 8.156 -21.578 -11.898 1 97.44 36 LYS B N 1
ATOM 1536 C CA . LYS B 1 36 ? 8.133 -20.484 -12.867 1 97.44 36 LYS B CA 1
ATOM 1537 C C . LYS B 1 36 ? 7.77 -21 -14.258 1 97.44 36 LYS B C 1
ATOM 1539 O O . LYS B 1 36 ? 6.957 -20.391 -14.953 1 97.44 36 LYS B O 1
ATOM 1544 N N . LEU B 1 37 ? 8.398 -22.078 -14.648 1 96.62 37 LEU B N 1
ATOM 1545 C CA . LEU B 1 37 ? 8.133 -22.688 -15.953 1 96.62 37 LEU B CA 1
ATOM 1546 C C . LEU B 1 37 ? 6.664 -23.078 -16.078 1 96.62 37 LEU B C 1
ATOM 1548 O O . LEU B 1 37 ? 6.023 -22.812 -17.094 1 96.62 37 LEU B O 1
ATOM 1552 N N . ARG B 1 38 ? 6.16 -23.656 -15.078 1 96.88 38 ARG B N 1
ATOM 1553 C CA . ARG B 1 38 ? 4.777 -24.125 -15.102 1 96.88 38 ARG B CA 1
ATOM 1554 C C . ARG B 1 38 ? 3.811 -22.953 -15.242 1 96.88 38 ARG B C 1
ATOM 1556 O O . ARG B 1 38 ? 2.875 -23.016 -16.047 1 96.88 38 ARG B O 1
ATOM 1563 N N . VAL B 1 39 ? 4.055 -21.891 -14.492 1 98.12 39 VAL B N 1
ATOM 1564 C CA . VAL B 1 39 ? 3.209 -20.703 -14.547 1 98.12 39 VAL B CA 1
ATOM 1565 C C . VAL B 1 39 ? 3.295 -20.062 -15.93 1 98.12 39 VAL B C 1
ATOM 1567 O O . VAL B 1 39 ? 2.283 -19.625 -16.484 1 98.12 39 VAL B O 1
ATOM 1570 N N . SER B 1 40 ? 4.461 -20.078 -16.516 1 97 40 SER B N 1
ATOM 1571 C CA . SER B 1 40 ? 4.656 -19.453 -17.812 1 97 40 SER B CA 1
ATOM 1572 C C . SER B 1 40 ? 3.918 -20.203 -18.906 1 97 40 SER B C 1
ATOM 1574 O O . SER B 1 40 ? 3.451 -19.609 -19.891 1 97 40 SER B O 1
ATOM 1576 N N . ILE B 1 41 ? 3.814 -21.5 -18.797 1 96 41 ILE B N 1
ATOM 1577 C CA . ILE B 1 41 ? 3.088 -22.312 -19.766 1 96 41 ILE B CA 1
ATOM 1578 C C . ILE B 1 41 ? 1.643 -21.828 -19.859 1 96 41 ILE B C 1
ATOM 1580 O O . ILE B 1 41 ? 1.128 -21.609 -20.969 1 96 41 ILE B O 1
ATOM 1584 N N . LEU B 1 42 ? 1.065 -21.594 -18.719 1 96.44 42 LEU B N 1
ATOM 1585 C CA . LEU B 1 42 ? -0.329 -21.156 -18.688 1 96.44 42 LEU B CA 1
ATOM 1586 C C . LEU B 1 42 ? -0.469 -19.734 -19.203 1 96.44 42 LEU B C 1
ATOM 1588 O O . LEU B 1 42 ? -1.298 -19.453 -20.062 1 96.44 42 LEU B O 1
ATOM 1592 N N . LEU B 1 43 ? 0.348 -18.844 -18.672 1 96.88 43 LEU B N 1
ATOM 1593 C CA . LEU B 1 43 ? 0.166 -17.406 -18.938 1 96.88 43 LEU B CA 1
ATOM 1594 C C . LEU B 1 43 ? 0.547 -17.078 -20.375 1 96.88 43 LEU B C 1
ATOM 1596 O O . LEU B 1 43 ? -0.027 -16.172 -20.984 1 96.88 43 LEU B O 1
ATOM 1600 N N . ASP B 1 44 ? 1.454 -17.828 -20.953 1 92.81 44 ASP B N 1
ATOM 1601 C CA . ASP B 1 44 ? 1.881 -17.578 -22.312 1 92.81 44 ASP B CA 1
ATOM 1602 C C . ASP B 1 44 ? 0.838 -18.078 -23.312 1 92.81 44 ASP B C 1
ATOM 1604 O O . ASP B 1 44 ? 0.861 -17.688 -24.484 1 92.81 44 ASP B O 1
ATOM 1608 N N . THR B 1 45 ? -0.033 -18.891 -22.844 1 90.56 45 THR B N 1
ATOM 1609 C CA . THR B 1 45 ? -1.055 -19.438 -23.734 1 90.56 45 THR B CA 1
ATOM 1610 C C . THR B 1 45 ? -2.293 -18.547 -23.75 1 90.56 45 THR B C 1
ATOM 1612 O O . THR B 1 45 ? -3.094 -18.594 -24.672 1 90.56 45 THR B O 1
ATOM 1615 N N . ILE B 1 46 ? -2.432 -17.75 -22.734 1 90 46 ILE B N 1
ATOM 1616 C CA . ILE B 1 46 ? -3.602 -16.875 -22.625 1 90 46 ILE B CA 1
ATOM 1617 C C . ILE B 1 46 ? -3.242 -15.469 -23.094 1 90 46 ILE B C 1
ATOM 1619 O O . ILE B 1 46 ? -2.5 -14.758 -22.422 1 90 46 ILE B O 1
ATOM 1623 N N . GLN B 1 47 ? -3.711 -14.984 -24.125 1 87.31 47 GLN B N 1
ATOM 1624 C CA . GLN B 1 47 ? -3.357 -13.711 -24.75 1 87.31 47 GLN B CA 1
ATOM 1625 C C . GLN B 1 47 ? -4.004 -12.539 -24.031 1 87.31 47 GLN B C 1
ATOM 1627 O O . GLN B 1 47 ? -3.57 -11.391 -24.172 1 87.31 47 GLN B O 1
ATOM 1632 N N . GLU B 1 48 ? -4.961 -12.844 -23.297 1 88.75 48 GLU B N 1
ATOM 1633 C CA . GLU B 1 48 ? -5.723 -11.805 -22.609 1 88.75 48 GLU B CA 1
ATOM 1634 C C . GLU B 1 48 ? -4.895 -11.148 -21.5 1 88.75 48 GLU B C 1
ATOM 1636 O O . GLU B 1 48 ? -5.207 -10.039 -21.062 1 88.75 48 GLU B O 1
ATOM 1641 N N . TYR B 1 49 ? -3.898 -11.812 -21.031 1 91.06 49 TYR B N 1
ATOM 1642 C CA . TYR B 1 49 ? -3.109 -11.289 -19.922 1 91.06 49 TYR B CA 1
ATOM 1643 C C . TYR B 1 49 ? -1.833 -10.625 -20.422 1 91.06 49 TYR B C 1
ATOM 1645 O O . TYR B 1 49 ? -1.157 -11.156 -21.312 1 91.06 49 TYR B O 1
ATOM 1653 N N . GLN B 1 50 ? -1.591 -9.422 -19.953 1 94.12 50 GLN B N 1
ATOM 1654 C CA . GLN B 1 50 ? -0.268 -8.82 -20.078 1 94.12 50 GLN B CA 1
ATOM 1655 C C . GLN B 1 50 ? 0.644 -9.242 -18.922 1 94.12 50 GLN B C 1
ATOM 1657 O O . GLN B 1 50 ? 0.375 -8.914 -17.766 1 94.12 50 GLN B O 1
ATOM 1662 N N . VAL B 1 51 ? 1.706 -9.953 -19.297 1 97.31 51 VAL B N 1
ATOM 1663 C CA . VAL B 1 51 ? 2.502 -10.578 -18.25 1 97.31 51 VAL B CA 1
ATOM 1664 C C . VAL B 1 51 ? 3.865 -9.891 -18.156 1 97.31 51 VAL B C 1
ATOM 1666 O O . VAL B 1 51 ? 4.508 -9.641 -19.188 1 97.31 51 VAL B O 1
ATOM 1669 N N . ARG B 1 52 ? 4.242 -9.562 -16.938 1 97 52 ARG B N 1
ATOM 1670 C CA . ARG B 1 52 ? 5.586 -9.07 -16.656 1 97 52 ARG B CA 1
ATOM 1671 C C . ARG B 1 52 ? 6.312 -10.008 -15.688 1 97 52 ARG B C 1
ATOM 1673 O O . ARG B 1 52 ? 5.875 -10.188 -14.547 1 97 52 ARG B O 1
ATOM 1680 N N . TYR B 1 53 ? 7.406 -10.594 -16.094 1 97.25 53 TYR B N 1
ATOM 1681 C CA . TYR B 1 53 ? 8.25 -11.422 -15.234 1 97.25 53 TYR B CA 1
ATOM 1682 C C . TYR B 1 53 ? 9.312 -10.578 -14.547 1 97.25 53 TYR B C 1
ATOM 1684 O O . TYR B 1 53 ? 9.977 -9.758 -15.188 1 97.25 53 TYR B O 1
ATOM 1692 N N . ILE B 1 54 ? 9.406 -10.844 -13.32 1 95.81 54 ILE B N 1
ATOM 1693 C CA . ILE B 1 54 ? 10.391 -10.125 -12.508 1 95.81 54 ILE B CA 1
ATOM 1694 C C . ILE B 1 54 ? 11.617 -11.008 -12.281 1 95.81 54 ILE B C 1
ATOM 1696 O O . ILE B 1 54 ? 11.484 -12.195 -11.969 1 95.81 54 ILE B O 1
ATOM 1700 N N . PHE B 1 55 ? 12.805 -10.305 -12.289 1 90.5 55 PHE B N 1
ATOM 1701 C CA . PHE B 1 55 ? 14.023 -11.102 -12.18 1 90.5 55 PHE B CA 1
ATOM 1702 C C . PHE B 1 55 ? 14.891 -10.617 -11.023 1 90.5 55 PHE B C 1
ATOM 1704 O O . PHE B 1 55 ? 15.875 -11.258 -10.664 1 90.5 55 PHE B O 1
ATOM 1711 N N . SER B 1 56 ? 14.492 -9.445 -10.562 1 91.88 56 SER B N 1
ATOM 1712 C CA . SER B 1 56 ? 15.234 -8.906 -9.422 1 91.88 56 SER B CA 1
ATOM 1713 C C . SER B 1 56 ? 14.312 -8.195 -8.445 1 91.88 56 SER B C 1
ATOM 1715 O O . SER B 1 56 ? 13.242 -7.723 -8.828 1 91.88 56 SER B O 1
ATOM 1717 N N . ASP B 1 57 ? 14.82 -8.141 -7.238 1 89.19 57 ASP B N 1
ATOM 1718 C CA . ASP B 1 57 ? 14.055 -7.488 -6.18 1 89.19 57 ASP B CA 1
ATOM 1719 C C . ASP B 1 57 ? 13.867 -6 -6.473 1 89.19 57 ASP B C 1
ATOM 1721 O O . ASP B 1 57 ? 12.875 -5.398 -6.055 1 89.19 57 ASP B O 1
ATOM 1725 N N . GLU B 1 58 ? 14.75 -5.422 -7.25 1 88 58 GLU B N 1
ATOM 1726 C CA . GLU B 1 58 ? 14.719 -3.99 -7.539 1 88 58 GLU B CA 1
ATOM 1727 C C . GLU B 1 58 ? 13.508 -3.631 -8.398 1 88 58 GLU B C 1
ATOM 1729 O O . GLU B 1 58 ? 13.094 -2.471 -8.438 1 88 58 GLU B O 1
ATOM 1734 N N . GLU B 1 59 ? 12.938 -4.645 -9.008 1 92.62 59 GLU B N 1
ATOM 1735 C CA . GLU B 1 59 ? 11.836 -4.406 -9.938 1 92.62 59 GLU B CA 1
ATOM 1736 C C . GLU B 1 59 ? 10.484 -4.617 -9.266 1 92.62 59 GLU B C 1
ATOM 1738 O O . GLU B 1 59 ? 9.445 -4.293 -9.836 1 92.62 59 GLU B O 1
ATOM 1743 N N . ILE B 1 60 ? 10.484 -5.09 -8.07 1 94.06 60 ILE B N 1
ATOM 1744 C CA . ILE B 1 60 ? 9.273 -5.582 -7.426 1 94.06 60 ILE B CA 1
ATOM 1745 C C . ILE B 1 60 ? 8.266 -4.445 -7.289 1 94.06 60 ILE B C 1
ATOM 1747 O O . ILE B 1 60 ? 7.113 -4.574 -7.715 1 94.06 60 ILE B O 1
ATOM 1751 N N . SER B 1 61 ? 8.695 -3.33 -6.836 1 92.69 61 SER B N 1
ATOM 1752 C CA . SER B 1 61 ? 7.781 -2.236 -6.531 1 92.69 61 SER B CA 1
ATOM 1753 C C . SER B 1 61 ? 7.098 -1.719 -7.793 1 92.69 61 SER B C 1
ATOM 1755 O O . SER B 1 61 ? 5.883 -1.5 -7.801 1 92.69 61 SER B O 1
ATOM 1757 N N . GLU B 1 62 ? 7.871 -1.522 -8.797 1 92.44 62 GLU B N 1
ATOM 1758 C CA . GLU B 1 62 ? 7.312 -1.057 -10.062 1 92.44 62 GLU B CA 1
ATOM 1759 C C . GLU B 1 62 ? 6.352 -2.084 -10.648 1 92.44 62 GLU B C 1
ATOM 1761 O O . GLU B 1 62 ? 5.277 -1.729 -11.141 1 92.44 62 GLU B O 1
ATOM 1766 N N . ALA B 1 63 ? 6.719 -3.326 -10.594 1 95.81 63 ALA B N 1
ATOM 1767 C CA . ALA B 1 63 ? 5.891 -4.402 -11.133 1 95.81 63 ALA B CA 1
ATOM 1768 C C . ALA B 1 63 ? 4.559 -4.492 -10.391 1 95.81 63 ALA B C 1
ATOM 1770 O O . ALA B 1 63 ? 3.502 -4.605 -11.016 1 95.81 63 ALA B O 1
ATOM 1771 N N . VAL B 1 64 ? 4.637 -4.371 -9.086 1 96.12 64 VAL B N 1
ATOM 1772 C CA . VAL B 1 64 ? 3.438 -4.461 -8.258 1 96.12 64 VAL B CA 1
ATOM 1773 C C . VAL B 1 64 ? 2.523 -3.268 -8.539 1 96.12 64 VAL B C 1
ATOM 1775 O O . VAL B 1 64 ? 1.309 -3.428 -8.672 1 96.12 64 VAL B O 1
ATOM 1778 N N . ASN B 1 65 ? 3.131 -2.139 -8.656 1 92.75 65 ASN B N 1
ATOM 1779 C CA . ASN B 1 65 ? 2.357 -0.925 -8.898 1 92.75 65 ASN B CA 1
ATOM 1780 C C . ASN B 1 65 ? 1.545 -1.028 -10.188 1 92.75 65 ASN B C 1
ATOM 1782 O O . ASN B 1 65 ? 0.388 -0.605 -10.227 1 92.75 65 ASN B O 1
ATOM 1786 N N . GLU B 1 66 ? 2.023 -1.645 -11.172 1 93.62 66 GLU B N 1
ATOM 1787 C CA . GLU B 1 66 ? 1.425 -1.661 -12.5 1 93.62 66 GLU B CA 1
ATOM 1788 C C . GLU B 1 66 ? 0.484 -2.852 -12.672 1 93.62 66 GLU B C 1
ATOM 1790 O O . GLU B 1 66 ? -0.382 -2.846 -13.547 1 93.62 66 GLU B O 1
ATOM 1795 N N . ALA B 1 67 ? 0.624 -3.826 -11.836 1 96.75 67 ALA B N 1
ATOM 1796 C CA . ALA B 1 67 ? -0.065 -5.098 -12.047 1 96.75 67 ALA B CA 1
ATOM 1797 C C . ALA B 1 67 ? -1.489 -5.043 -11.508 1 96.75 67 ALA B C 1
ATOM 1799 O O . ALA B 1 67 ? -1.773 -4.305 -10.562 1 96.75 67 ALA B O 1
ATOM 1800 N N . GLY B 1 68 ? -2.281 -5.824 -12.125 1 96.94 68 GLY B N 1
ATOM 1801 C CA . GLY B 1 68 ? -3.611 -6.07 -11.594 1 96.94 68 GLY B CA 1
ATOM 1802 C C . GLY B 1 68 ? -3.674 -7.289 -10.688 1 96.94 68 GLY B C 1
ATOM 1803 O O . GLY B 1 68 ? -4.586 -7.41 -9.867 1 96.94 68 GLY B O 1
ATOM 1804 N N . LEU B 1 69 ? -2.76 -8.117 -10.906 1 98.38 69 LEU B N 1
ATOM 1805 C CA . LEU B 1 69 ? -2.656 -9.352 -10.141 1 98.38 69 LEU B CA 1
ATOM 1806 C C . LEU B 1 69 ? -1.201 -9.797 -10.023 1 98.38 69 LEU B C 1
ATOM 1808 O O . LEU B 1 69 ? -0.418 -9.633 -10.961 1 98.38 69 LEU B O 1
ATOM 1812 N N . ILE B 1 70 ? -0.864 -10.367 -8.844 1 98.75 70 ILE B N 1
ATOM 1813 C CA . ILE B 1 70 ? 0.495 -10.82 -8.57 1 98.75 70 ILE B CA 1
ATOM 1814 C C . ILE B 1 70 ? 0.512 -12.344 -8.445 1 98.75 70 ILE B C 1
ATOM 1816 O O . ILE B 1 70 ? -0.351 -12.93 -7.789 1 98.75 70 ILE B O 1
ATOM 1820 N N . ILE B 1 71 ? 1.41 -13 -9.102 1 98.88 71 ILE B N 1
ATOM 1821 C CA . ILE B 1 71 ? 1.742 -14.398 -8.867 1 98.88 71 ILE B CA 1
ATOM 1822 C C . ILE B 1 71 ? 3.203 -14.523 -8.438 1 98.88 71 ILE B C 1
ATOM 1824 O O . ILE B 1 71 ? 4.109 -14.188 -9.203 1 98.88 71 ILE B O 1
ATOM 1828 N N . GLY B 1 72 ? 3.404 -14.953 -7.188 1 98.5 72 GLY B N 1
ATOM 1829 C CA . GLY B 1 72 ? 4.781 -15.062 -6.73 1 98.5 72 GLY B CA 1
ATOM 1830 C C . GLY B 1 72 ? 4.898 -15.312 -5.238 1 98.5 72 GLY B C 1
ATOM 1831 O O . GLY B 1 72 ? 3.9 -15.594 -4.57 1 98.5 72 GLY B O 1
ATOM 1832 N N . ALA B 1 73 ? 6.113 -15.281 -4.762 1 97.19 73 ALA B N 1
ATOM 1833 C CA . ALA B 1 73 ? 6.414 -15.641 -3.377 1 97.19 73 ALA B CA 1
ATOM 1834 C C . ALA B 1 73 ? 7.242 -14.555 -2.695 1 97.19 73 ALA B C 1
ATOM 1836 O O . ALA B 1 73 ? 7.777 -13.664 -3.359 1 97.19 73 ALA B O 1
ATOM 1837 N N . ARG B 1 74 ? 7.246 -14.672 -1.358 1 93.31 74 ARG B N 1
ATOM 1838 C CA . ARG B 1 74 ? 8.102 -13.852 -0.503 1 93.31 74 ARG B CA 1
ATOM 1839 C C . ARG B 1 74 ? 7.879 -12.367 -0.771 1 93.31 74 ARG B C 1
ATOM 1841 O O . ARG B 1 74 ? 6.754 -11.875 -0.683 1 93.31 74 ARG B O 1
ATOM 1848 N N . GLY B 1 75 ? 8.914 -11.656 -1.173 1 91 75 GLY B N 1
ATOM 1849 C CA . GLY B 1 75 ? 8.891 -10.203 -1.254 1 91 75 GLY B CA 1
ATOM 1850 C C . GLY B 1 75 ? 7.75 -9.664 -2.092 1 91 75 GLY B C 1
ATOM 1851 O O . GLY B 1 75 ? 6.996 -8.805 -1.641 1 91 75 GLY B O 1
ATOM 1852 N N . ILE B 1 76 ? 7.574 -10.227 -3.248 1 95.5 76 ILE B N 1
ATOM 1853 C CA . ILE B 1 76 ? 6.566 -9.672 -4.145 1 95.5 76 ILE B CA 1
ATOM 1854 C C . ILE B 1 76 ? 5.172 -9.992 -3.605 1 95.5 76 ILE B C 1
ATOM 1856 O O . ILE B 1 76 ? 4.238 -9.195 -3.773 1 95.5 76 ILE B O 1
ATOM 1860 N N . ALA B 1 77 ? 5.004 -11.086 -2.914 1 96.81 77 ALA B N 1
ATOM 1861 C CA . ALA B 1 77 ? 3.725 -11.438 -2.303 1 96.81 77 ALA B CA 1
ATOM 1862 C C . ALA B 1 77 ? 3.383 -10.477 -1.165 1 96.81 77 ALA B C 1
ATOM 1864 O O . ALA B 1 77 ? 2.264 -9.961 -1.091 1 96.81 77 ALA B O 1
ATOM 1865 N N . TYR B 1 78 ? 4.398 -10.195 -0.336 1 93.62 78 TYR B N 1
ATOM 1866 C CA . TYR B 1 78 ? 4.207 -9.242 0.75 1 93.62 78 TYR B CA 1
ATOM 1867 C C . TYR B 1 78 ? 3.754 -7.887 0.216 1 93.62 78 TYR B C 1
ATOM 1869 O O . TYR B 1 78 ? 2.744 -7.34 0.668 1 93.62 78 TYR B O 1
ATOM 1877 N N . GLU B 1 79 ? 4.551 -7.445 -0.753 1 93.81 79 GLU B N 1
ATOM 1878 C CA . GLU B 1 79 ? 4.258 -6.121 -1.303 1 93.81 79 GLU B CA 1
ATOM 1879 C C . GLU B 1 79 ? 2.893 -6.102 -1.987 1 93.81 79 GLU B C 1
ATOM 1881 O O . GLU B 1 79 ? 2.15 -5.121 -1.872 1 93.81 79 GLU B O 1
ATOM 1886 N N . GLY B 1 80 ? 2.584 -7.121 -2.682 1 96.75 80 GLY B N 1
ATOM 1887 C CA . GLY B 1 80 ? 1.284 -7.211 -3.33 1 96.75 80 GLY B CA 1
ATOM 1888 C C . GLY B 1 80 ? 0.125 -7.07 -2.361 1 96.75 80 GLY B C 1
ATOM 1889 O O . GLY B 1 80 ? -0.806 -6.301 -2.605 1 96.75 80 GLY B O 1
ATOM 1890 N N . VAL B 1 81 ? 0.221 -7.746 -1.246 1 96.75 81 VAL B N 1
ATOM 1891 C CA . VAL B 1 81 ? -0.835 -7.699 -0.24 1 96.75 81 VAL B CA 1
ATOM 1892 C C . VAL B 1 81 ? -0.916 -6.297 0.359 1 96.75 81 VAL B C 1
ATOM 1894 O O . VAL B 1 81 ? -2.002 -5.723 0.468 1 96.75 81 VAL B O 1
ATOM 1897 N N . LEU B 1 82 ? 0.243 -5.773 0.619 1 93.94 82 LEU B N 1
ATOM 1898 C CA . LEU B 1 82 ? 0.298 -4.453 1.233 1 93.94 82 LEU B CA 1
ATOM 1899 C C . LEU B 1 82 ? -0.263 -3.393 0.291 1 93.94 82 LEU B C 1
ATOM 1901 O O . LEU B 1 82 ? -0.868 -2.416 0.738 1 93.94 82 LEU B O 1
ATOM 1905 N N . GLN B 1 83 ? -0.133 -3.648 -0.994 1 94.25 83 GLN B N 1
ATOM 1906 C CA . GLN B 1 83 ? -0.565 -2.672 -1.99 1 94.25 83 GLN B CA 1
ATOM 1907 C C . GLN B 1 83 ? -1.959 -3.004 -2.516 1 94.25 83 GLN B C 1
ATOM 1909 O O . GLN B 1 83 ? -2.391 -2.455 -3.531 1 94.25 83 GLN B O 1
ATOM 1914 N N . ARG B 1 84 ? -2.639 -3.9 -1.858 1 95.69 84 ARG B N 1
ATOM 1915 C CA . ARG B 1 84 ? -4.035 -4.23 -2.115 1 95.69 84 ARG B CA 1
ATOM 1916 C C . ARG B 1 84 ? -4.219 -4.785 -3.525 1 95.69 84 ARG B C 1
ATOM 1918 O O . ARG B 1 84 ? -5.129 -4.371 -4.246 1 95.69 84 ARG B O 1
ATOM 1925 N N . LYS B 1 85 ? -3.283 -5.641 -3.834 1 96.81 85 LYS B N 1
ATOM 1926 C CA . LYS B 1 85 ? -3.396 -6.398 -5.074 1 96.81 85 LYS B CA 1
ATOM 1927 C C . LYS B 1 85 ? -3.762 -7.855 -4.797 1 96.81 85 LYS B C 1
ATOM 1929 O O . LYS B 1 85 ? -3.352 -8.422 -3.781 1 96.81 85 LYS B O 1
ATOM 1934 N N . PRO B 1 86 ? -4.59 -8.461 -5.695 1 98.62 86 PRO B N 1
ATOM 1935 C CA . PRO B 1 86 ? -4.707 -9.914 -5.578 1 98.62 86 PRO B CA 1
ATOM 1936 C C . PRO B 1 86 ? -3.367 -10.633 -5.738 1 98.62 86 PRO B C 1
ATOM 1938 O O . PRO B 1 86 ? -2.568 -10.273 -6.605 1 98.62 86 PRO B O 1
ATOM 1941 N N . VAL B 1 87 ? -3.182 -11.625 -4.863 1 98.81 87 VAL B N 1
ATOM 1942 C CA . VAL B 1 87 ? -1.909 -12.344 -4.859 1 98.81 87 VAL B CA 1
ATOM 1943 C C . VAL B 1 87 ? -2.16 -13.844 -4.859 1 98.81 87 VAL B C 1
ATOM 1945 O O . VAL B 1 87 ? -2.951 -14.352 -4.055 1 98.81 87 VAL B O 1
ATOM 1948 N N . ILE B 1 88 ? -1.558 -14.492 -5.762 1 98.94 88 ILE B N 1
ATOM 1949 C CA . ILE B 1 88 ? -1.479 -15.953 -5.758 1 98.94 88 ILE B CA 1
ATOM 1950 C C . ILE B 1 88 ? -0.061 -16.391 -5.402 1 98.94 88 ILE B C 1
ATOM 1952 O O . ILE B 1 88 ? 0.891 -16.078 -6.121 1 98.94 88 ILE B O 1
ATOM 1956 N N . VAL B 1 89 ? 0.01 -17.188 -4.363 1 98.81 89 VAL B N 1
ATOM 1957 C CA . VAL B 1 89 ? 1.321 -17.594 -3.873 1 98.81 89 VAL B CA 1
ATOM 1958 C C . VAL B 1 89 ? 1.783 -18.844 -4.617 1 98.81 89 VAL B C 1
ATOM 1960 O O . VAL B 1 89 ? 1.128 -19.891 -4.559 1 98.81 89 VAL B O 1
ATOM 1963 N N . VAL B 1 90 ? 2.846 -18.734 -5.312 1 98.75 90 VAL B N 1
ATOM 1964 C CA . VAL B 1 90 ? 3.604 -19.812 -5.934 1 98.75 90 VAL B CA 1
ATOM 1965 C C . VAL B 1 90 ? 5.094 -19.625 -5.664 1 98.75 90 VAL B C 1
ATOM 1967 O O . VAL B 1 90 ? 5.656 -18.562 -5.977 1 98.75 90 VAL B O 1
ATOM 1970 N N . GLY B 1 91 ? 5.719 -20.609 -5.051 1 97.81 91 GLY B N 1
ATOM 1971 C CA . GLY B 1 91 ? 7.113 -20.422 -4.684 1 97.81 91 GLY B CA 1
ATOM 1972 C C . GLY B 1 91 ? 7.863 -21.734 -4.504 1 97.81 91 GLY B C 1
ATOM 1973 O O . GLY B 1 91 ? 7.648 -22.688 -5.258 1 97.81 91 GLY B O 1
ATOM 1974 N N . GLU B 1 92 ? 8.75 -21.719 -3.535 1 97.19 92 GLU B N 1
ATOM 1975 C CA . GLU B 1 92 ? 9.656 -22.812 -3.25 1 97.19 92 GLU B CA 1
ATOM 1976 C C . GLU B 1 92 ? 8.898 -24.109 -2.977 1 97.19 92 GLU B C 1
ATOM 1978 O O . GLU B 1 92 ? 9.32 -25.188 -3.389 1 97.19 92 GLU B O 1
ATOM 1983 N N . TYR B 1 93 ? 7.762 -23.984 -2.35 1 97.62 93 TYR B N 1
ATOM 1984 C CA . TYR B 1 93 ? 6.996 -25.172 -1.978 1 97.62 93 TYR B CA 1
ATOM 1985 C C . TYR B 1 93 ? 5.762 -25.328 -2.855 1 97.62 93 TYR B C 1
ATOM 1987 O O . TYR B 1 93 ? 4.715 -25.781 -2.393 1 97.62 93 TYR B O 1
ATOM 1995 N N . GLY B 1 94 ? 5.93 -24.828 -4.109 1 97.44 94 GLY B N 1
ATOM 1996 C CA . GLY B 1 94 ? 4.852 -25.031 -5.066 1 97.44 94 GLY B CA 1
ATOM 1997 C C . GLY B 1 94 ? 3.723 -24.016 -4.906 1 97.44 94 GLY B C 1
ATOM 1998 O O . GLY B 1 94 ? 3.967 -22.828 -4.75 1 97.44 94 GLY B O 1
ATOM 1999 N N . PHE B 1 95 ? 2.521 -24.547 -5.027 1 98.5 95 PHE B N 1
ATOM 2000 C CA . PHE B 1 95 ? 1.317 -23.734 -5.145 1 98.5 95 PHE B CA 1
ATOM 2001 C C . PHE B 1 95 ? 0.684 -23.5 -3.779 1 98.5 95 PHE B C 1
ATOM 2003 O O . PHE B 1 95 ? 0.133 -24.422 -3.178 1 98.5 95 PHE B O 1
ATOM 2010 N N . GLY B 1 96 ? 0.711 -22.266 -3.311 1 98.44 96 GLY B N 1
ATOM 2011 C CA . GLY B 1 96 ? 0.083 -21.891 -2.053 1 98.44 96 GLY B CA 1
ATOM 2012 C C . GLY B 1 96 ? -1.359 -21.453 -2.215 1 98.44 96 GLY B C 1
ATOM 2013 O O . GLY B 1 96 ? -2.15 -21.547 -1.273 1 98.44 96 GLY B O 1
ATOM 2014 N N . GLY B 1 97 ? -1.646 -20.859 -3.4 1 98.56 97 GLY B N 1
ATOM 2015 C CA . GLY B 1 97 ? -3.018 -20.469 -3.684 1 98.56 97 GLY B CA 1
ATOM 2016 C C . GLY B 1 97 ? -3.27 -18.984 -3.496 1 98.56 97 GLY B C 1
ATOM 2017 O O . GLY B 1 97 ? -2.348 -18.234 -3.178 1 98.56 97 GLY B O 1
ATOM 2018 N N . LEU B 1 98 ? -4.52 -18.594 -3.779 1 98.81 98 LEU B N 1
ATOM 2019 C CA . LEU B 1 98 ? -4.965 -17.203 -3.668 1 98.81 98 LEU B CA 1
ATOM 2020 C C . LEU B 1 98 ? -4.969 -16.75 -2.213 1 98.81 98 LEU B C 1
ATOM 2022 O O . LEU B 1 98 ? -5.477 -17.469 -1.339 1 98.81 98 LEU B O 1
ATOM 2026 N N . VAL B 1 99 ? -4.352 -15.625 -1.957 1 98.75 99 VAL B N 1
ATOM 2027 C CA . VAL B 1 99 ? -4.43 -15.016 -0.634 1 98.75 99 VAL B CA 1
ATOM 2028 C C . VAL B 1 99 ? -5.797 -14.359 -0.45 1 98.75 99 VAL B C 1
ATOM 2030 O O . VAL B 1 99 ? -6.207 -13.531 -1.268 1 98.75 99 VAL B O 1
ATOM 2033 N N . THR B 1 100 ? -6.531 -14.773 0.493 1 98.56 100 THR B N 1
ATOM 2034 C CA . THR B 1 100 ? -7.828 -14.234 0.885 1 98.56 100 THR B CA 1
ATOM 2035 C C . THR B 1 100 ? -7.844 -13.891 2.373 1 98.56 100 THR B C 1
ATOM 2037 O O . THR B 1 100 ? -6.918 -14.242 3.105 1 98.56 100 THR B O 1
ATOM 2040 N N . PRO B 1 101 ? -8.797 -13.172 2.779 1 97.69 101 PRO B N 1
ATOM 2041 C CA . PRO B 1 101 ? -8.867 -12.898 4.219 1 97.69 101 PRO B CA 1
ATOM 20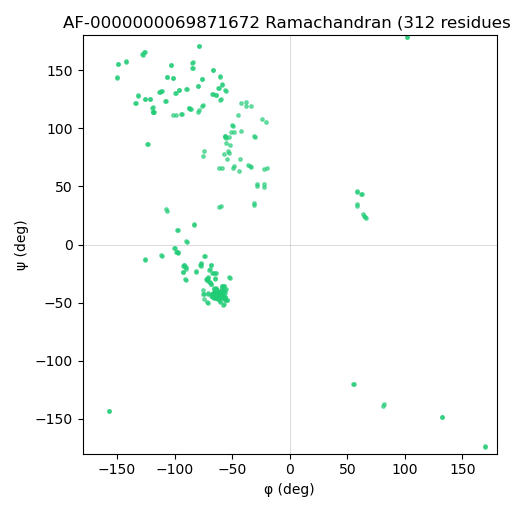42 C C . PRO B 1 101 ? -8.812 -14.172 5.059 1 97.69 101 PRO B C 1
ATOM 2044 O O . PRO B 1 101 ? -8.242 -14.164 6.152 1 97.69 101 PRO B O 1
ATOM 2047 N N . ASP B 1 102 ? -9.266 -15.25 4.496 1 97.56 102 ASP B N 1
ATOM 2048 C CA . ASP B 1 102 ? -9.32 -16.516 5.227 1 97.56 102 ASP B CA 1
ATOM 2049 C C . ASP B 1 102 ? -7.961 -17.219 5.219 1 97.56 102 ASP B C 1
ATOM 2051 O O . ASP B 1 102 ? -7.656 -18 6.113 1 97.56 102 ASP B O 1
ATOM 2055 N N . THR B 1 103 ? -7.125 -16.922 4.273 1 97.94 103 THR B N 1
ATOM 2056 C CA . THR B 1 103 ? -5.891 -17.688 4.133 1 97.94 103 THR B CA 1
ATOM 2057 C C . THR B 1 103 ? -4.68 -16.828 4.484 1 97.94 103 THR B C 1
ATOM 2059 O O . THR B 1 103 ? -3.57 -17.328 4.637 1 97.94 103 THR B O 1
ATOM 2062 N N . LEU B 1 104 ? -4.875 -15.547 4.66 1 98.31 104 LEU B N 1
ATOM 2063 C CA . LEU B 1 104 ? -3.793 -14.578 4.832 1 98.31 104 LEU B CA 1
ATOM 2064 C C . LEU B 1 104 ? -2.9 -14.969 6.004 1 98.31 104 LEU B C 1
ATOM 2066 O O . LEU B 1 104 ? -1.675 -15 5.875 1 98.31 104 LEU B O 1
ATOM 2070 N N . HIS B 1 105 ? -3.506 -15.297 7.133 1 96.94 105 HIS B N 1
ATOM 2071 C CA . HIS B 1 105 ? -2.744 -15.562 8.344 1 96.94 105 HIS B CA 1
ATOM 2072 C C . HIS B 1 105 ? -1.783 -16.734 8.148 1 96.94 105 HIS B C 1
ATOM 2074 O O . HIS B 1 105 ? -0.595 -16.625 8.461 1 96.94 105 HIS B O 1
ATOM 2080 N N . GLU B 1 106 ? -2.246 -17.797 7.637 1 97.31 106 GLU B N 1
ATOM 2081 C CA . GLU B 1 106 ? -1.423 -18.984 7.426 1 97.31 106 GLU B CA 1
ATOM 2082 C C . GLU B 1 106 ? -0.345 -18.734 6.375 1 97.31 106 GLU B C 1
ATOM 2084 O O . GLU B 1 106 ? 0.796 -19.172 6.531 1 97.31 106 GLU B O 1
ATOM 2089 N N . GLN B 1 107 ? -0.715 -18.078 5.336 1 97.56 107 GLN B N 1
ATOM 2090 C CA . GLN B 1 107 ? 0.24 -17.781 4.273 1 97.56 107 GLN B CA 1
ATOM 2091 C C . GLN B 1 107 ? 1.329 -16.828 4.766 1 97.56 107 GLN B C 1
ATOM 2093 O O . GLN B 1 107 ? 2.506 -17 4.445 1 97.56 107 GLN B O 1
ATOM 2098 N N . TYR B 1 108 ? 0.939 -15.891 5.582 1 95.62 108 TYR B N 1
ATOM 2099 C CA . TYR B 1 108 ? 1.891 -14.961 6.184 1 95.62 108 TYR B CA 1
ATOM 2100 C C . TYR B 1 108 ? 2.875 -15.695 7.086 1 95.62 108 TYR B C 1
ATOM 2102 O O . TYR B 1 108 ? 4.086 -15.484 6.996 1 95.62 108 TYR B O 1
ATOM 2110 N N . ASN B 1 109 ? 2.334 -16.547 7.867 1 94.94 109 ASN B N 1
ATOM 2111 C CA . ASN B 1 109 ? 3.166 -17.297 8.789 1 94.94 109 ASN B CA 1
ATOM 2112 C C . ASN B 1 109 ? 4.09 -18.266 8.055 1 94.94 109 ASN B C 1
ATOM 2114 O O . ASN B 1 109 ? 5.113 -18.688 8.594 1 94.94 109 ASN B O 1
ATOM 2118 N N . ASN B 1 110 ? 3.717 -18.641 6.91 1 96.19 110 ASN B N 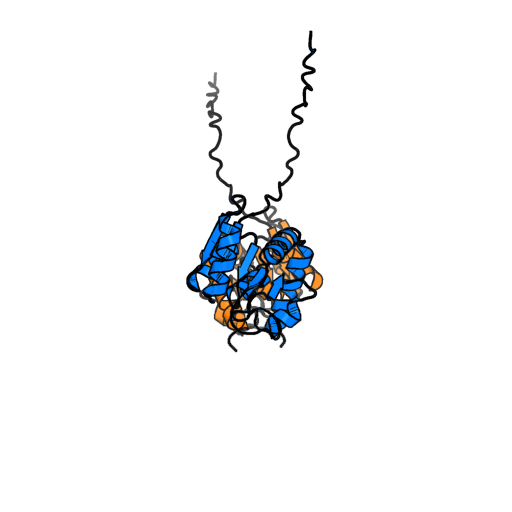1
ATOM 2119 C CA . ASN B 1 110 ? 4.531 -19.5 6.062 1 96.19 110 ASN B CA 1
ATOM 2120 C C . ASN B 1 110 ? 5.453 -18.688 5.16 1 96.19 110 ASN B C 1
ATOM 2122 O O . ASN B 1 110 ? 6.016 -19.219 4.199 1 96.19 110 ASN B O 1
ATOM 2126 N N . TYR B 1 111 ? 5.457 -17.391 5.293 1 94.06 111 TYR B N 1
ATOM 2127 C CA . TYR B 1 111 ? 6.332 -16.453 4.613 1 94.06 111 TYR B CA 1
ATOM 2128 C C . TYR B 1 111 ? 6.062 -16.438 3.115 1 94.06 111 TYR B C 1
ATOM 2130 O O . TYR B 1 111 ? 6.98 -16.219 2.316 1 94.06 111 TYR B O 1
ATOM 2138 N N . PHE B 1 112 ? 4.84 -16.859 2.744 1 97.31 112 PHE B N 1
ATOM 2139 C CA . PHE B 1 112 ? 4.391 -16.859 1.355 1 97.31 112 PHE B CA 1
ATOM 2140 C C . PHE B 1 112 ? 5.316 -17.703 0.486 1 97.31 112 PHE B C 1
ATOM 2142 O O . PHE B 1 112 ? 5.648 -17.312 -0.635 1 97.31 112 PHE B O 1
ATOM 2149 N N . ARG B 1 113 ? 5.668 -18.828 0.921 1 97.62 113 ARG B N 1
ATOM 2150 C CA . ARG B 1 113 ? 6.684 -19.609 0.223 1 97.62 113 ARG B CA 1
ATOM 2151 C C . ARG B 1 113 ? 6.047 -20.688 -0.648 1 97.62 113 ARG B C 1
ATOM 2153 O O . ARG B 1 113 ? 6.746 -21.422 -1.344 1 97.62 113 ARG B O 1
ATOM 2160 N N . GLY B 1 114 ? 4.766 -20.781 -0.586 1 98.06 114 GLY B N 1
ATOM 2161 C CA . GLY B 1 114 ? 4.07 -21.828 -1.333 1 98.06 114 GLY B CA 1
ATOM 2162 C C . GLY B 1 114 ? 3.057 -22.578 -0.497 1 98.06 114 GLY B C 1
ATOM 2163 O O . GLY B 1 114 ? 2.391 -22 0.362 1 98.06 114 GLY B O 1
ATOM 2164 N N . LYS B 1 115 ? 2.869 -23.766 -0.78 1 97.75 115 LYS B N 1
ATOM 2165 C CA . LYS B 1 115 ? 1.929 -24.641 -0.075 1 97.75 115 LYS B CA 1
ATOM 2166 C C . LYS B 1 115 ? 2.354 -24.844 1.376 1 97.75 115 LYS B C 1
ATOM 2168 O O . LYS B 1 115 ? 3.52 -25.141 1.651 1 97.75 115 LYS B O 1
ATOM 2173 N N . ILE B 1 116 ? 1.379 -24.609 2.26 1 96.69 116 ILE B N 1
ATOM 2174 C CA . ILE B 1 116 ? 1.627 -24.875 3.674 1 96.69 116 ILE B CA 1
ATOM 2175 C C . ILE B 1 116 ? 1.956 -26.344 3.875 1 96.69 116 ILE B C 1
ATOM 2177 O O . ILE B 1 116 ? 1.215 -27.219 3.424 1 96.69 116 ILE B O 1
ATOM 2181 N N . ASN B 1 117 ? 3.057 -26.656 4.453 1 95.5 117 ASN B N 1
ATOM 2182 C CA . ASN B 1 117 ? 3.547 -28 4.672 1 95.5 117 ASN B CA 1
ATOM 2183 C C . ASN B 1 117 ? 3.842 -28.719 3.354 1 95.5 117 ASN B C 1
ATOM 2185 O O . ASN B 1 117 ? 3.656 -29.922 3.24 1 95.5 117 ASN B O 1
ATOM 2189 N N . GLY B 1 118 ? 4.094 -27.969 2.4 1 96.12 118 GLY B N 1
ATOM 2190 C CA . GLY B 1 118 ? 4.406 -28.531 1.099 1 96.12 118 GLY B CA 1
ATOM 2191 C C . GLY B 1 118 ? 5.832 -29.047 1 1 96.12 118 GLY B C 1
ATOM 2192 O O . GLY B 1 118 ? 6.633 -28.859 1.917 1 96.12 118 GLY B O 1
ATOM 2193 N N . ILE B 1 119 ? 6.09 -29.75 -0.123 1 96.06 119 ILE B N 1
ATOM 2194 C CA . ILE B 1 119 ? 7.453 -30.188 -0.411 1 96.06 119 ILE B CA 1
ATOM 2195 C C . ILE B 1 119 ? 8.062 -29.281 -1.484 1 96.06 119 ILE B C 1
ATOM 2197 O O . ILE B 1 119 ? 7.344 -28.609 -2.227 1 96.06 119 ILE B O 1
ATOM 2201 N N . LYS B 1 120 ? 9.391 -29.219 -1.454 1 96.81 120 LYS B N 1
ATOM 2202 C CA . LYS B 1 120 ? 10.102 -28.344 -2.379 1 96.81 120 LYS B CA 1
ATOM 2203 C C . LYS B 1 120 ? 9.734 -28.656 -3.826 1 96.81 120 LYS B C 1
ATOM 2205 O O . LYS B 1 120 ? 9.664 -29.812 -4.219 1 96.81 120 LYS B O 1
ATOM 2210 N N . ALA B 1 121 ? 9.453 -27.672 -4.562 1 95.94 121 ALA B N 1
ATOM 2211 C CA . ALA B 1 121 ? 9.164 -27.719 -5.996 1 95.94 121 ALA B CA 1
ATOM 2212 C C . ALA B 1 121 ? 7.977 -28.641 -6.277 1 95.94 121 ALA B C 1
ATOM 2214 O O . ALA B 1 121 ? 7.941 -29.312 -7.309 1 95.94 121 ALA B O 1
ATOM 2215 N N . GLU B 1 122 ? 7.035 -28.641 -5.352 1 96.5 122 GLU B N 1
ATOM 2216 C CA . GLU B 1 122 ? 5.871 -29.516 -5.488 1 96.5 122 GLU B CA 1
ATOM 2217 C C . GLU B 1 122 ? 5.066 -29.156 -6.738 1 96.5 122 GLU B C 1
ATOM 2219 O O . GLU B 1 122 ? 4.852 -27.984 -7.035 1 96.5 122 GLU B O 1
ATOM 2224 N N . TYR B 1 123 ? 4.695 -30.188 -7.449 1 95.75 123 TYR B N 1
ATOM 2225 C CA . TYR B 1 123 ? 3.867 -30.047 -8.641 1 95.75 123 TYR B CA 1
ATOM 2226 C C . TYR B 1 123 ? 2.469 -29.562 -8.281 1 95.75 123 TYR B C 1
ATOM 2228 O O . TYR B 1 123 ? 1.973 -29.844 -7.188 1 95.75 123 TYR B O 1
ATOM 2236 N N . PHE B 1 124 ? 1.779 -28.781 -9.266 1 97.5 124 PHE B N 1
ATOM 2237 C CA . PHE B 1 124 ? 0.405 -28.328 -9.102 1 97.5 124 PHE B CA 1
ATOM 2238 C C . PHE B 1 124 ? -0.295 -28.219 -10.445 1 97.5 124 PHE B C 1
ATOM 2240 O O . PHE B 1 124 ? 0.36 -28.109 -11.484 1 97.5 124 PHE B O 1
ATOM 2247 N N . SER B 1 125 ? -1.593 -28.312 -10.43 1 95.81 125 SER B N 1
ATOM 2248 C CA . SER B 1 125 ? -2.391 -28.312 -11.656 1 95.81 125 SER B CA 1
ATOM 2249 C C . SER B 1 125 ? -2.514 -26.906 -12.234 1 95.81 125 SER B C 1
ATOM 2251 O O . SER B 1 125 ? -2.674 -25.938 -11.492 1 95.81 125 SER B O 1
ATOM 2253 N N . LEU B 1 126 ? -2.492 -26.781 -13.586 1 97 126 LEU B N 1
ATOM 2254 C CA . LEU B 1 126 ? -2.684 -25.516 -14.281 1 97 126 LEU B CA 1
ATOM 2255 C C . LEU B 1 126 ? -4.145 -25.078 -14.211 1 97 126 LEU B C 1
ATOM 2257 O O . LEU B 1 126 ? -4.438 -23.875 -14.18 1 97 126 LEU B O 1
ATOM 2261 N N . GLU B 1 127 ? -4.984 -26.016 -14.141 1 96.62 127 GLU B N 1
ATOM 2262 C CA . GLU B 1 127 ? -6.406 -25.719 -14 1 96.62 127 GLU B CA 1
ATOM 2263 C C . GLU B 1 127 ? -6.695 -24.984 -12.695 1 96.62 127 GLU B C 1
ATOM 2265 O O . GLU B 1 127 ? -7.488 -24.047 -12.664 1 96.62 127 GLU B O 1
ATOM 2270 N N . ARG B 1 128 ? -6.062 -25.484 -11.688 1 97 128 ARG B N 1
ATOM 2271 C CA . ARG B 1 128 ? -6.223 -24.844 -10.383 1 97 128 ARG B CA 1
ATOM 2272 C C . ARG B 1 128 ? -5.699 -23.422 -10.414 1 97 128 ARG B C 1
ATOM 2274 O O . ARG B 1 128 ? -6.332 -22.516 -9.867 1 97 128 ARG B O 1
ATOM 2281 N N . LEU B 1 129 ? -4.539 -23.188 -11.008 1 98.25 129 LEU B N 1
ATOM 2282 C CA . LEU B 1 129 ? -3.965 -21.859 -11.133 1 98.25 129 LEU B CA 1
ATOM 2283 C C . LEU B 1 129 ? -4.898 -20.938 -11.906 1 98.25 129 LEU B C 1
ATOM 2285 O O . LEU B 1 129 ? -5.133 -19.797 -11.5 1 98.25 129 LEU B O 1
ATOM 2289 N N . GLU B 1 130 ? -5.438 -21.453 -12.992 1 96.94 130 GLU B N 1
ATOM 2290 C CA . GLU B 1 130 ? -6.348 -20.656 -13.812 1 96.94 130 GLU B CA 1
ATOM 2291 C C . GLU B 1 130 ? -7.586 -20.25 -13.016 1 96.94 130 GLU B C 1
ATOM 2293 O O . GLU B 1 130 ? -8.047 -19.109 -13.117 1 96.94 130 GLU B O 1
ATOM 2298 N N . GLU B 1 131 ? -8.086 -21.172 -12.297 1 97.62 131 GLU B N 1
ATOM 2299 C CA . GLU B 1 131 ? -9.25 -20.891 -11.461 1 97.62 131 GLU B CA 1
ATOM 2300 C C . GLU B 1 131 ? -8.938 -19.797 -10.445 1 97.62 131 GLU B C 1
ATOM 2302 O O . GLU B 1 131 ? -9.742 -18.891 -10.234 1 97.62 131 GLU B O 1
ATOM 2307 N N . GLU B 1 132 ? -7.797 -19.859 -9.828 1 98.06 132 GLU B N 1
ATOM 2308 C CA . GLU B 1 132 ? -7.418 -18.875 -8.812 1 98.06 132 GLU B CA 1
ATOM 2309 C C . GLU B 1 132 ? -7.168 -17.516 -9.438 1 98.06 132 GLU B C 1
ATOM 2311 O O . GLU B 1 132 ? -7.422 -16.484 -8.805 1 98.06 132 GLU B O 1
ATOM 2316 N N . ILE B 1 133 ? -6.668 -17.484 -10.695 1 97.62 133 ILE B N 1
ATOM 2317 C CA . ILE B 1 133 ? -6.496 -16.219 -11.398 1 97.62 133 ILE B CA 1
ATOM 2318 C C . ILE B 1 133 ? -7.855 -15.539 -11.586 1 97.62 133 ILE B C 1
ATOM 2320 O O . ILE B 1 133 ? -8.016 -14.352 -11.305 1 97.62 133 ILE B O 1
ATOM 2324 N N . ARG B 1 134 ? -8.844 -16.328 -11.977 1 96.56 134 ARG B N 1
ATOM 2325 C CA . ARG B 1 134 ? -10.195 -15.797 -12.148 1 96.56 134 ARG B CA 1
ATOM 2326 C C . ARG B 1 134 ? -10.75 -15.281 -10.828 1 96.56 134 ARG B C 1
ATOM 2328 O O . ARG B 1 134 ? -11.305 -14.18 -10.773 1 96.56 134 ARG B O 1
ATOM 2335 N N . ARG B 1 135 ? -10.594 -16.031 -9.805 1 97.94 135 ARG B N 1
ATOM 2336 C CA . ARG B 1 135 ? -11.07 -15.648 -8.477 1 97.94 135 ARG B CA 1
ATOM 2337 C C . ARG B 1 135 ? -10.344 -14.398 -7.984 1 97.94 135 ARG B C 1
ATOM 2339 O O . ARG B 1 135 ? -10.945 -13.547 -7.328 1 97.94 135 ARG B O 1
ATOM 2346 N N . GLY B 1 136 ? -9.023 -14.312 -8.273 1 98 136 GLY B N 1
ATOM 2347 C CA . GLY B 1 136 ? -8.242 -13.148 -7.871 1 98 136 GLY B CA 1
ATOM 2348 C C . GLY B 1 136 ? -8.773 -11.852 -8.453 1 98 136 GLY B C 1
ATOM 2349 O O . GLY B 1 136 ? -8.914 -10.859 -7.734 1 98 136 GLY B O 1
ATOM 2350 N N . PHE B 1 137 ? -9.133 -11.922 -9.695 1 96.06 137 PHE B N 1
ATOM 2351 C CA . PHE B 1 137 ? -9.617 -10.719 -10.359 1 96.06 137 PHE B CA 1
ATOM 2352 C C . PHE B 1 137 ? -11.031 -10.375 -9.891 1 96.06 137 PHE B C 1
ATOM 2354 O O . PHE B 1 137 ? -11.516 -9.273 -10.133 1 96.06 137 PHE B O 1
ATOM 2361 N N . ALA B 1 138 ? -11.617 -11.297 -9.156 1 96.06 138 ALA B N 1
ATOM 2362 C CA . ALA B 1 138 ? -12.984 -11.078 -8.68 1 96.06 138 ALA B CA 1
ATOM 2363 C C . ALA B 1 138 ? -12.984 -10.578 -7.234 1 96.06 138 ALA B C 1
ATOM 2365 O O . ALA B 1 138 ? -14.039 -10.258 -6.684 1 96.06 138 ALA B O 1
ATOM 2366 N N . LEU B 1 139 ? -11.82 -10.539 -6.582 1 97.06 139 LEU B N 1
ATOM 2367 C CA . LEU B 1 139 ? -11.766 -10.031 -5.215 1 97.06 139 LEU B CA 1
ATOM 2368 C C . LEU B 1 139 ? -12.234 -8.578 -5.156 1 97.06 139 LEU B C 1
ATOM 2370 O O . LEU B 1 139 ? -11.922 -7.785 -6.043 1 97.06 139 LEU B O 1
ATOM 2374 N N . THR B 1 140 ? -12.93 -8.211 -4.074 1 94.69 140 THR B N 1
ATOM 2375 C CA . THR B 1 140 ? -13.398 -6.844 -3.883 1 94.69 140 THR B CA 1
ATOM 2376 C C . THR B 1 140 ? -12.297 -5.977 -3.27 1 94.69 140 THR B C 1
ATOM 2378 O O . THR B 1 140 ? -11.367 -6.492 -2.65 1 94.69 140 THR B O 1
ATOM 2381 N N . PHE B 1 141 ? -12.445 -4.758 -3.498 1 91.19 141 PHE B N 1
ATOM 2382 C CA . PHE B 1 141 ? -11.523 -3.824 -2.863 1 91.19 141 PHE B CA 1
ATOM 2383 C C . PHE B 1 141 ? -11.539 -3.996 -1.349 1 91.19 141 PHE B C 1
ATOM 2385 O O . PHE B 1 141 ? -10.492 -3.9 -0.698 1 91.19 141 PHE B O 1
ATOM 2392 N N . GLN B 1 142 ? -12.711 -4.23 -0.802 1 92.69 142 GLN B N 1
ATOM 2393 C CA . GLN B 1 142 ? -12.852 -4.406 0.64 1 92.69 142 GLN B CA 1
ATOM 2394 C C . GLN B 1 142 ? -12.016 -5.582 1.136 1 92.69 142 GLN B C 1
ATOM 2396 O O . GLN B 1 142 ? -11.359 -5.492 2.174 1 92.69 142 GLN B O 1
ATOM 2401 N N . GLU B 1 143 ? -12.07 -6.688 0.43 1 96.25 143 GLU B N 1
ATOM 2402 C CA . GLU B 1 143 ? -11.273 -7.852 0.799 1 96.25 143 GLU B CA 1
ATOM 2403 C C . GLU B 1 143 ? -9.781 -7.539 0.719 1 96.25 143 GLU B C 1
ATOM 2405 O O . GLU B 1 143 ? -9.016 -7.883 1.627 1 96.25 143 GLU B O 1
ATOM 2410 N N . LEU B 1 144 ? -9.391 -6.836 -0.357 1 97 144 LEU B N 1
ATOM 2411 C CA . LEU B 1 144 ? -7.992 -6.48 -0.547 1 97 144 LEU B CA 1
ATOM 2412 C C . LEU B 1 144 ? -7.523 -5.52 0.542 1 97 144 LEU B C 1
ATOM 2414 O O . LEU B 1 144 ? -6.426 -5.676 1.081 1 97 144 LEU B O 1
ATOM 2418 N N . GLN B 1 145 ? -8.383 -4.664 0.858 1 92.69 145 GLN B N 1
ATOM 2419 C CA . GLN B 1 145 ? -8.094 -3.688 1.901 1 92.69 145 GLN B CA 1
ATOM 2420 C C . GLN B 1 145 ? -7.953 -4.359 3.264 1 92.69 145 GLN B C 1
ATOM 2422 O O . GLN B 1 145 ? -7.055 -4.031 4.039 1 92.69 145 GLN B O 1
ATOM 2427 N N . MET B 1 146 ? -8.836 -5.238 3.568 1 93.88 146 MET B N 1
ATOM 2428 C CA . MET B 1 146 ? -8.789 -5.977 4.828 1 93.88 146 MET B CA 1
ATOM 2429 C C . MET B 1 146 ? -7.465 -6.711 4.98 1 93.88 146 MET B C 1
ATOM 2431 O O . MET B 1 146 ? -6.852 -6.676 6.051 1 93.88 146 MET B O 1
ATOM 2435 N N . MET B 1 147 ? -7.02 -7.262 3.949 1 96.44 147 MET B N 1
ATOM 2436 C CA . MET B 1 147 ? -5.785 -8.031 4.016 1 96.44 147 MET B CA 1
ATOM 2437 C C . MET B 1 147 ? -4.582 -7.113 4.207 1 96.44 147 MET B C 1
ATOM 2439 O O . MET B 1 147 ? -3.664 -7.438 4.965 1 96.44 147 MET B O 1
ATOM 2443 N N . SER B 1 148 ? -4.613 -6.031 3.484 1 94.19 148 SER B N 1
ATOM 2444 C CA . SER B 1 148 ? -3.547 -5.051 3.648 1 94.19 148 SER B CA 1
ATOM 2445 C C . SER B 1 148 ? -3.463 -4.562 5.09 1 94.19 148 SER B C 1
ATOM 2447 O O . SER B 1 148 ? -2.387 -4.562 5.688 1 94.19 148 SER B O 1
ATOM 2449 N N . ASN B 1 149 ? -4.605 -4.273 5.629 1 90.12 149 ASN B N 1
ATOM 2450 C CA . ASN B 1 149 ? -4.668 -3.777 7 1 90.12 149 ASN B CA 1
ATOM 2451 C C . ASN B 1 149 ? -4.176 -4.824 7.996 1 90.12 149 ASN B C 1
ATOM 2453 O O . ASN B 1 149 ? -3.441 -4.5 8.93 1 90.12 149 ASN B O 1
ATOM 2457 N N . GLN B 1 150 ? -4.605 -5.988 7.82 1 91.75 150 GLN B N 1
ATOM 2458 C CA . GLN B 1 150 ? -4.18 -7.07 8.703 1 91.75 150 GLN B CA 1
ATOM 2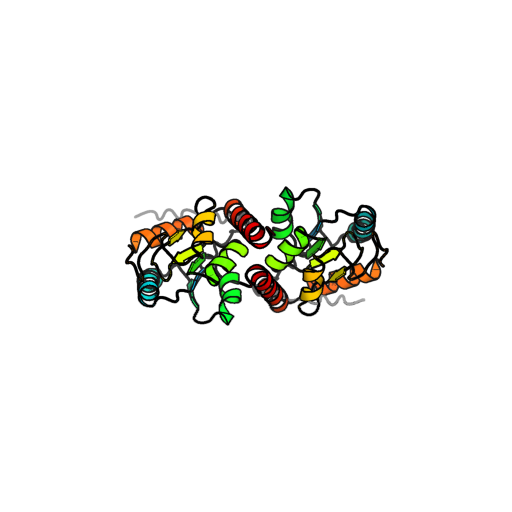459 C C . GLN B 1 150 ? -2.668 -7.277 8.625 1 91.75 150 GLN B C 1
ATOM 2461 O O . GLN B 1 150 ? -2.014 -7.477 9.648 1 91.75 150 GLN B O 1
ATOM 2466 N N . THR B 1 151 ? -2.135 -7.211 7.457 1 92.12 151 THR B N 1
ATOM 2467 C CA . THR B 1 151 ? -0.7 -7.398 7.266 1 92.12 151 THR B CA 1
ATOM 2468 C C . THR B 1 151 ? 0.086 -6.277 7.941 1 92.12 151 THR B C 1
ATOM 2470 O O . THR B 1 151 ? 1.125 -6.523 8.555 1 92.12 151 THR B O 1
ATOM 2473 N N . ILE B 1 152 ? -0.428 -5.062 7.789 1 86 152 ILE B N 1
ATOM 2474 C CA . ILE B 1 152 ? 0.192 -3.926 8.461 1 86 152 ILE B CA 1
ATOM 2475 C C . ILE B 1 152 ? 0.185 -4.152 9.977 1 86 152 ILE B C 1
ATOM 2477 O O . ILE B 1 152 ? 1.176 -3.877 10.656 1 86 152 ILE B O 1
ATOM 2481 N N . ARG B 1 153 ? -0.88 -4.68 10.484 1 83.81 153 ARG B N 1
ATOM 2482 C CA . ARG B 1 153 ? -0.972 -4.977 11.914 1 83.81 153 ARG B CA 1
ATOM 2483 C C . ARG B 1 153 ? 0.03 -6.055 12.312 1 83.81 153 ARG B C 1
ATOM 2485 O O . ARG B 1 153 ? 0.632 -5.984 13.391 1 83.81 153 ARG B O 1
ATOM 2492 N N . PHE B 1 154 ? 0.174 -7.027 11.438 1 81.88 154 PHE B N 1
ATOM 2493 C CA . PHE B 1 154 ? 1.162 -8.062 11.703 1 81.88 154 PHE B CA 1
ATOM 2494 C C . PHE B 1 154 ? 2.557 -7.465 11.844 1 81.88 154 PHE B C 1
ATOM 2496 O O . PHE B 1 154 ? 3.346 -7.898 12.688 1 81.88 154 PHE B O 1
ATOM 2503 N N . LEU B 1 155 ? 2.75 -6.504 11.039 1 75.12 155 LEU B N 1
ATOM 2504 C CA . LEU B 1 155 ? 4.07 -5.891 10.969 1 75.12 155 LEU B CA 1
ATOM 2505 C C . LEU B 1 155 ? 4.316 -4.992 12.18 1 75.12 155 LEU B C 1
ATOM 2507 O O . LEU B 1 155 ? 5.449 -4.871 12.648 1 75.12 155 LEU B O 1
ATOM 2511 N N . HIS B 1 156 ? 3.287 -4.141 12.633 1 68.56 156 HIS B N 1
ATOM 2512 C CA . HIS B 1 156 ? 3.406 -3.236 13.773 1 68.56 156 HIS B CA 1
ATOM 2513 C C . HIS B 1 156 ? 3.365 -3.998 15.094 1 68.56 156 HIS B C 1
ATOM 2515 O O . HIS B 1 156 ? 3.77 -3.471 16.125 1 68.56 156 HIS B O 1
ATOM 2521 N N . ASN B 1 157 ? 2.369 -4.977 15.266 1 56.03 157 ASN B N 1
ATOM 2522 C CA . ASN B 1 157 ? 2.242 -5.617 16.578 1 56.03 157 ASN B CA 1
ATOM 2523 C C . ASN B 1 157 ? 3.604 -6 17.141 1 56.03 157 ASN B C 1
ATOM 2525 O O . ASN B 1 157 ? 3.996 -7.164 17.094 1 56.03 157 ASN B O 1
ATOM 2529 N N . ILE B 1 158 ? 4.41 -4.859 17.359 1 35.34 158 ILE B N 1
ATOM 2530 C CA . ILE B 1 158 ? 5.055 -4.695 18.656 1 35.34 158 ILE B CA 1
ATOM 2531 C C . ILE B 1 158 ? 3.994 -4.574 19.75 1 35.34 158 ILE B C 1
ATOM 253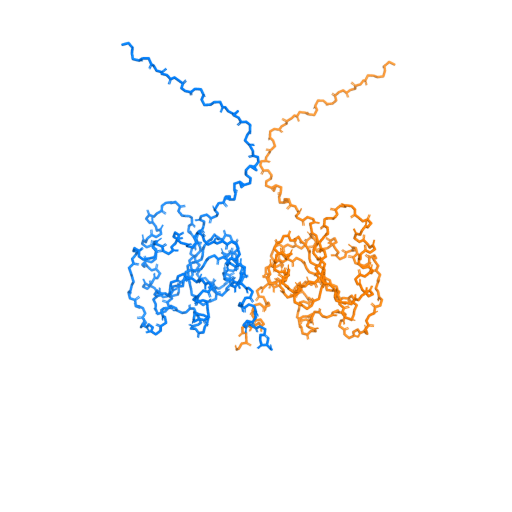3 O O . ILE B 1 158 ? 2.895 -4.078 19.516 1 35.34 158 ILE B O 1
#